Protein AF-A0A388KJ26-F1 (afdb_monomer)

Foldseek 3Di:
DDDDDDDDDDDDDDDDDDDDDDDDDDDDDDDDDDDDDDDDDDDDDDDDDDPDDDDDDDDDDDDPDDDDPRVVVVVVCVVCDPPVVVVVVVVVVVVVVVVVVVVVVVVVVVVQVVPPDDRDPDDPPDDDQPQDPVRDTPCVVVVVVCVVVDPPPPDPCPPDPVSVVVVVVVVVVVVVVVVVVVVVVVVVVVVVDPDDPD

Sequence (198 aa):
MTKAPKPAAAAVVPSSSAGLQPLRGAKKSKIVKKAKSKTSKKAKTAINDDKARNDSTTGVDSLNSLHGLEKWVSEYQAQRPGLKVLETQLDEYMAEYDAKVKEAAEESAKQAAKDEGWTVVVSKRGRKKNADGSGITVGAVAALKAADTQPKAKHLSDFYRFQQREARRNELLELRHKFEEDRRKIAKLKAARKFKPY

Mean predicted aligned error: 22.57 Å

Solvent-accessible surface area (backbone atoms only — not comparable to full-atom values): 13600 Å² total; per-residue (Å²): 142,81,84,82,82,82,84,81,86,81,82,88,79,87,86,83,80,83,88,86,82,86,86,85,86,84,84,85,84,83,86,82,85,82,79,89,79,90,78,90,79,90,79,83,88,78,91,76,91,75,91,76,86,80,88,76,91,76,92,71,96,67,81,87,69,66,58,72,68,60,30,52,54,50,50,56,50,65,76,54,62,56,71,71,60,50,50,52,54,49,52,53,51,49,51,54,50,53,49,53,54,47,51,55,50,50,51,53,49,55,54,58,63,69,54,83,85,64,83,81,81,75,72,76,95,77,71,87,81,65,58,48,99,82,74,60,37,71,61,56,66,49,50,64,60,41,64,81,59,54,77,73,65,92,68,66,90,61,77,47,77,61,52,60,50,49,52,53,50,51,53,54,51,53,53,51,51,53,50,51,51,49,52,52,51,50,50,52,52,56,71,70,52,83,83,74,94,120

Organism: Chara braunii (NCBI:txid69332)

Radius of gyration: 43.28 Å; Cα contacts (8 Å, |Δi|>4): 15; chains: 1; bounding box: 111×74×98 Å

Secondary structure (DSSP, 8-state):
--PPPPPPPPPP------PPPPP-----PPP-PPPP-----------------------S-------HHHHHHHHHHHTS--HHHHHHHHHHHHHHHHHHHHHHHHHHHHHHHHSTT-------S-----B-TTS-BHHHHHHHHHTTT----S--TT-SHHHHHHHHHHHHHHHHHHHHHHHHHHHHHHHH------

Structure (mmCIF, N/CA/C/O backbone):
data_AF-A0A388KJ26-F1
#
_entry.id   AF-A0A388KJ26-F1
#
loop_
_atom_site.group_PDB
_atom_site.id
_atom_site.type_symbol
_atom_site.label_atom_id
_atom_site.label_alt_id
_atom_site.label_comp_id
_atom_site.label_asym_id
_atom_site.label_entity_id
_atom_site.label_seq_id
_atom_site.pdbx_PDB_ins_code
_atom_site.Cartn_x
_atom_site.Cartn_y
_atom_site.Cartn_z
_atom_site.occupancy
_atom_site.B_iso_or_equiv
_atom_site.auth_seq_id
_atom_site.auth_comp_id
_atom_site.auth_asym_id
_atom_site.auth_atom_id
_atom_site.pdbx_PDB_model_num
ATOM 1 N N . MET A 1 1 ? 42.799 31.756 -50.067 1.00 49.94 1 MET A N 1
ATOM 2 C CA . MET A 1 1 ? 41.685 31.839 -49.095 1.00 49.94 1 MET A CA 1
ATOM 3 C C . MET A 1 1 ? 40.376 31.718 -49.864 1.00 49.94 1 MET A C 1
ATOM 5 O O . MET A 1 1 ? 39.881 32.710 -50.377 1.00 49.94 1 MET A O 1
ATOM 9 N N . THR A 1 2 ? 39.865 30.500 -50.039 1.00 58.50 2 THR A N 1
ATOM 10 C CA . THR A 1 2 ? 38.638 30.222 -50.802 1.00 58.50 2 THR A CA 1
ATOM 11 C C . THR A 1 2 ? 37.536 29.787 -49.836 1.00 58.50 2 THR A C 1
ATOM 13 O O . THR A 1 2 ? 37.709 28.893 -49.012 1.00 58.50 2 THR A O 1
ATOM 16 N N . LYS A 1 3 ? 36.425 30.523 -49.870 1.00 53.50 3 LYS A N 1
ATOM 17 C CA . LYS A 1 3 ? 35.300 30.464 -48.933 1.00 53.50 3 LYS A CA 1
ATOM 18 C C . LYS A 1 3 ? 34.383 29.291 -49.297 1.00 53.50 3 LYS A C 1
ATOM 20 O O . LYS A 1 3 ? 33.861 29.253 -50.405 1.00 53.50 3 LYS A O 1
ATOM 25 N N . ALA A 1 4 ? 34.185 28.348 -48.376 1.00 69.81 4 ALA A N 1
ATOM 26 C CA . ALA A 1 4 ? 33.237 27.245 -48.544 1.00 69.81 4 ALA A CA 1
ATOM 27 C C . ALA A 1 4 ? 31.775 27.753 -48.511 1.00 69.81 4 ALA A C 1
ATOM 29 O O . ALA A 1 4 ? 31.466 28.644 -47.709 1.00 69.81 4 ALA A O 1
ATOM 30 N N . PRO A 1 5 ? 30.859 27.212 -49.338 1.00 65.38 5 PRO A N 1
ATOM 31 C CA . PRO A 1 5 ? 29.448 27.582 -49.290 1.00 65.38 5 PRO A CA 1
ATOM 32 C C . PRO A 1 5 ? 28.708 26.875 -48.139 1.00 65.38 5 PRO A C 1
ATOM 34 O O . PRO A 1 5 ? 28.897 25.688 -47.878 1.00 65.38 5 PRO A O 1
ATOM 37 N N . LYS A 1 6 ? 27.843 27.633 -47.452 1.00 64.69 6 LYS A N 1
ATOM 38 C CA . LYS A 1 6 ? 26.913 27.159 -46.411 1.00 64.69 6 LYS A CA 1
ATOM 39 C C . LYS A 1 6 ? 25.884 26.177 -46.998 1.00 64.69 6 LYS A C 1
ATOM 41 O O . LYS A 1 6 ? 25.305 26.503 -48.033 1.00 64.69 6 LYS A O 1
ATOM 46 N N . PRO A 1 7 ? 25.548 25.062 -46.323 1.00 62.88 7 PRO A N 1
ATOM 47 C CA . PRO A 1 7 ? 24.365 24.287 -46.675 1.00 62.88 7 PRO A CA 1
ATOM 48 C C . PRO A 1 7 ? 23.080 24.948 -46.144 1.00 62.88 7 PRO A C 1
ATOM 50 O O . PRO A 1 7 ? 23.046 25.519 -45.052 1.00 62.88 7 PRO A O 1
ATOM 53 N N . ALA A 1 8 ? 22.042 24.878 -46.976 1.00 54.09 8 ALA A N 1
ATOM 54 C CA . ALA A 1 8 ? 20.725 25.475 -46.803 1.00 54.09 8 ALA A CA 1
ATOM 55 C C . ALA A 1 8 ? 19.923 24.875 -45.634 1.00 54.09 8 ALA A C 1
ATOM 57 O O . ALA A 1 8 ? 20.023 23.689 -45.321 1.00 54.09 8 ALA A O 1
ATOM 58 N N . ALA A 1 9 ? 19.095 25.718 -45.014 1.00 51.22 9 ALA A N 1
ATOM 59 C CA . ALA A 1 9 ? 18.143 25.351 -43.975 1.00 51.22 9 ALA A CA 1
ATOM 60 C C . ALA A 1 9 ? 17.018 24.472 -44.549 1.00 51.22 9 ALA A C 1
ATOM 62 O O . ALA A 1 9 ? 16.309 24.884 -45.465 1.00 51.22 9 ALA A O 1
ATOM 63 N N . ALA A 1 10 ? 16.841 23.272 -43.993 1.00 52.59 10 ALA A N 1
ATOM 64 C CA . ALA A 1 10 ? 15.681 22.432 -44.265 1.00 52.59 10 ALA A CA 1
ATOM 65 C C . ALA A 1 10 ? 14.499 22.893 -43.399 1.00 52.59 10 ALA A C 1
ATOM 67 O O . ALA A 1 10 ? 14.607 22.995 -42.175 1.00 52.59 10 ALA A O 1
ATOM 68 N N . ALA A 1 11 ? 13.387 23.198 -44.064 1.00 49.66 11 ALA A N 1
ATOM 69 C CA . ALA A 1 11 ? 12.148 23.665 -43.468 1.00 49.66 11 ALA A CA 1
ATOM 70 C C . ALA A 1 11 ? 11.461 22.576 -42.626 1.00 49.66 11 ALA A C 1
ATOM 72 O O . ALA A 1 11 ? 11.369 21.411 -43.012 1.00 49.66 11 ALA A O 1
ATOM 73 N N . VAL A 1 12 ? 10.958 23.008 -41.472 1.00 51.03 12 VAL A N 1
ATOM 74 C CA . VAL A 1 12 ? 10.106 22.264 -40.542 1.00 51.03 12 VAL A CA 1
ATOM 75 C C . VAL A 1 12 ? 8.712 22.098 -41.149 1.00 51.03 12 VAL A C 1
ATOM 77 O O . VAL A 1 12 ? 8.096 23.083 -41.548 1.00 51.03 12 VAL A O 1
ATOM 80 N N . VAL A 1 13 ? 8.186 20.872 -41.148 1.00 60.78 13 VAL A N 1
ATOM 81 C CA . VAL A 1 13 ? 6.762 20.588 -41.387 1.00 60.78 13 VAL A CA 1
ATOM 82 C C . VAL A 1 13 ? 6.156 20.073 -40.074 1.00 60.78 13 VAL A C 1
ATOM 84 O O . VAL A 1 13 ? 6.575 19.014 -39.605 1.00 60.78 13 VAL A O 1
ATOM 87 N N . PRO A 1 14 ? 5.200 20.779 -39.441 1.00 49.16 14 PRO A N 1
ATOM 88 C CA . PRO A 1 14 ? 4.489 20.258 -38.279 1.00 49.16 14 PRO A CA 1
ATOM 89 C C . PRO A 1 14 ? 3.316 19.376 -38.732 1.00 49.16 14 PRO A C 1
ATOM 91 O O . PRO A 1 14 ? 2.303 19.876 -39.221 1.00 49.16 14 PRO A O 1
ATOM 94 N N . SER A 1 15 ? 3.430 18.056 -38.565 1.00 49.91 15 SER A N 1
ATOM 95 C CA . SER A 1 15 ? 2.296 17.146 -38.755 1.00 49.91 15 SER A CA 1
ATOM 96 C C . SER A 1 15 ? 1.400 17.155 -37.512 1.00 49.91 15 SER A C 1
ATOM 98 O O . SER A 1 15 ? 1.815 16.762 -36.421 1.00 49.91 15 SER A O 1
ATOM 100 N N . SER A 1 16 ? 0.170 17.610 -37.708 1.00 52.50 16 SER A N 1
ATOM 101 C CA . SER A 1 16 ? -0.936 17.603 -36.755 1.00 52.50 16 SER A CA 1
ATOM 102 C C . SER A 1 16 ? -1.630 16.241 -36.763 1.00 52.50 16 SER A C 1
ATOM 104 O O . SER A 1 16 ? -1.988 15.758 -37.835 1.00 52.50 16 SER A O 1
ATOM 106 N N . SER A 1 17 ? -1.886 15.646 -35.593 1.00 48.66 17 SER A N 1
ATOM 107 C CA . SER A 1 17 ? -2.945 14.636 -35.460 1.00 48.66 17 SER A CA 1
ATOM 108 C C . SER A 1 17 ? -3.471 14.518 -34.024 1.00 48.66 17 SER A C 1
ATOM 110 O O . SER A 1 17 ? -2.872 13.869 -33.171 1.00 48.66 17 SER A O 1
ATOM 112 N N . ALA A 1 18 ? -4.609 15.186 -33.821 1.00 45.03 18 ALA A N 1
ATOM 113 C CA . ALA A 1 18 ? -5.814 14.757 -33.105 1.00 45.03 18 ALA A CA 1
ATOM 114 C C . ALA A 1 18 ? -5.682 14.080 -31.723 1.00 45.03 18 ALA A C 1
ATOM 116 O O . ALA A 1 18 ? -5.307 12.918 -31.589 1.00 45.03 18 ALA A O 1
ATOM 117 N N . GLY A 1 19 ? -6.142 14.804 -30.698 1.00 38.81 19 GLY A N 1
ATOM 118 C CA . GLY A 1 19 ? -6.402 14.277 -29.362 1.00 38.81 19 GLY A CA 1
ATOM 119 C C . GLY A 1 19 ? -7.632 13.364 -29.306 1.00 38.81 19 GLY A C 1
ATOM 120 O O . GLY A 1 19 ? -8.672 13.648 -29.896 1.00 38.81 19 GLY A O 1
ATOM 121 N N . LEU A 1 20 ? -7.511 12.279 -28.542 1.00 44.97 20 LEU A N 1
ATOM 122 C CA . LEU A 1 20 ? -8.606 11.389 -28.162 1.00 44.97 20 LEU A CA 1
ATOM 123 C C . LEU A 1 20 ? -9.233 11.871 -26.846 1.00 44.97 20 LEU A C 1
ATOM 125 O O . LEU A 1 20 ? -8.546 11.990 -25.832 1.00 44.97 20 LEU A O 1
ATOM 129 N N . GLN A 1 21 ? -10.544 12.125 -26.852 1.00 50.22 21 GLN A N 1
ATOM 130 C CA . GLN A 1 21 ? -11.328 12.331 -25.630 1.00 50.22 21 GLN A CA 1
ATOM 131 C C . GLN A 1 21 ? -11.883 10.999 -25.090 1.00 50.22 21 GLN A C 1
ATOM 133 O O . GLN A 1 21 ? -12.271 10.144 -25.887 1.00 50.22 21 GLN A O 1
ATOM 138 N N . PRO A 1 22 ? -12.003 10.816 -23.759 1.00 41.88 22 PRO A N 1
ATOM 139 C CA . PRO A 1 22 ? -12.631 9.633 -23.178 1.00 41.88 22 PRO A CA 1
ATOM 140 C C . PRO A 1 22 ? -14.149 9.811 -22.988 1.00 41.88 22 PRO A C 1
ATOM 142 O O . PRO A 1 22 ? -14.618 10.778 -22.382 1.00 41.88 22 PRO A O 1
ATOM 145 N N . LEU A 1 23 ? -14.923 8.827 -23.457 1.00 46.22 23 LEU A N 1
ATOM 146 C CA . LEU A 1 23 ? -16.374 8.736 -23.270 1.00 46.22 23 LEU A CA 1
ATOM 147 C C . LEU A 1 23 ? -16.713 8.316 -21.828 1.00 46.22 23 LEU A C 1
ATOM 149 O O . LEU A 1 23 ? -16.324 7.243 -21.366 1.00 46.22 23 LEU A O 1
ATOM 153 N N . ARG A 1 24 ? -17.469 9.158 -21.113 1.00 44.56 24 ARG A N 1
ATOM 154 C CA . ARG A 1 24 ? -17.989 8.875 -19.766 1.00 44.56 24 ARG A CA 1
ATOM 155 C C . ARG A 1 24 ? -19.298 8.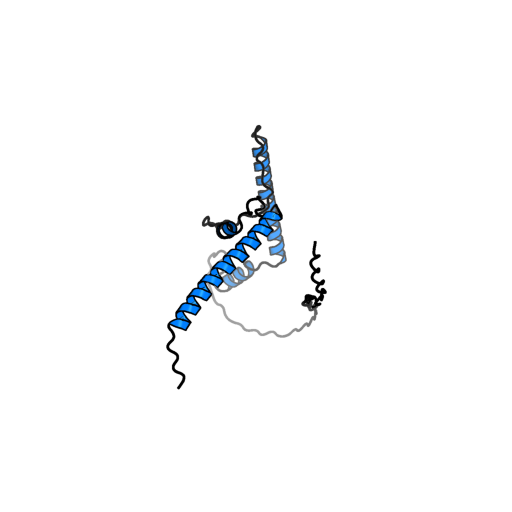088 -19.869 1.00 44.56 24 ARG A C 1
ATOM 157 O O . ARG A 1 24 ? -20.305 8.623 -20.319 1.00 44.56 24 ARG A O 1
ATOM 164 N N . GLY A 1 25 ? -19.302 6.839 -19.410 1.00 38.47 25 GLY A N 1
ATOM 165 C CA . GLY A 1 25 ? -20.515 6.032 -19.263 1.00 38.47 25 GLY A CA 1
ATOM 166 C C . GLY A 1 25 ? -21.116 6.171 -17.865 1.00 38.47 25 GLY A C 1
ATOM 167 O O . GLY A 1 25 ? -20.603 5.595 -16.911 1.00 38.47 25 GLY A O 1
ATOM 168 N N . ALA A 1 26 ? -22.218 6.912 -17.737 1.00 45.97 26 ALA A N 1
ATOM 169 C CA . ALA A 1 26 ? -23.054 6.926 -16.539 1.00 45.97 26 ALA A CA 1
ATOM 170 C C . ALA A 1 26 ? -24.123 5.825 -16.636 1.00 45.97 26 ALA A C 1
ATOM 172 O O . ALA A 1 26 ? -24.897 5.798 -17.590 1.00 45.97 26 ALA A O 1
ATOM 173 N N . LYS A 1 27 ? -24.219 4.948 -15.631 1.00 41.94 27 LYS A N 1
ATOM 174 C CA . LYS A 1 27 ? -25.385 4.073 -15.434 1.00 41.94 27 LYS A CA 1
ATOM 175 C C . LYS A 1 27 ? -25.928 4.284 -14.022 1.00 41.94 27 LYS A C 1
ATOM 177 O O . LYS A 1 27 ? -25.326 3.851 -13.047 1.00 41.94 27 LYS A O 1
ATOM 182 N N . LYS A 1 28 ? -27.062 4.983 -13.924 1.00 42.56 28 LYS A N 1
ATOM 183 C CA . LYS A 1 28 ? -27.899 5.074 -12.719 1.00 42.56 28 LYS A CA 1
ATOM 184 C C . LYS A 1 28 ? -29.057 4.089 -12.891 1.00 42.56 28 LYS A C 1
ATOM 186 O O . LYS A 1 28 ? -29.882 4.288 -13.779 1.00 42.56 28 LYS A O 1
ATOM 191 N N . SER A 1 29 ? -29.131 3.044 -12.070 1.00 45.66 29 SER A N 1
ATOM 192 C CA . SER A 1 29 ? -30.305 2.166 -11.991 1.00 45.66 29 SER A CA 1
ATOM 193 C C . SER A 1 29 ? -31.264 2.660 -10.905 1.00 45.66 29 SER A C 1
ATOM 195 O O . SER A 1 29 ? -30.872 2.967 -9.781 1.00 45.66 29 SER A O 1
ATOM 197 N N . LYS A 1 30 ? -32.530 2.777 -11.298 1.00 38.97 30 LYS A N 1
ATOM 198 C CA . LYS A 1 30 ? -33.653 3.396 -10.592 1.00 38.97 30 LYS A CA 1
ATOM 199 C C . LYS A 1 30 ? -34.237 2.413 -9.566 1.00 38.97 30 LYS A C 1
ATOM 201 O O . LYS A 1 30 ? -34.647 1.319 -9.935 1.00 38.97 30 LYS A O 1
ATOM 206 N N . ILE A 1 31 ? -34.301 2.813 -8.295 1.00 43.53 31 ILE A N 1
ATOM 207 C CA . ILE A 1 31 ? -35.038 2.103 -7.237 1.00 43.53 31 ILE A CA 1
ATOM 208 C C . ILE A 1 31 ? -36.531 2.395 -7.430 1.00 43.53 31 ILE A C 1
ATOM 210 O O . ILE A 1 31 ? -36.952 3.547 -7.320 1.00 43.53 31 ILE A O 1
ATOM 214 N N . VAL A 1 32 ? -37.338 1.369 -7.708 1.00 41.09 32 VAL A N 1
ATOM 215 C CA . VAL A 1 32 ? -38.805 1.475 -7.713 1.00 41.09 32 VAL A CA 1
ATOM 216 C C . VAL A 1 32 ? -39.327 1.031 -6.349 1.00 41.09 32 VAL A C 1
ATOM 218 O O . VAL A 1 32 ? -39.289 -0.145 -6.002 1.00 41.09 32 VAL A O 1
ATOM 221 N N . LYS A 1 33 ? -39.821 1.998 -5.570 1.00 41.28 33 LYS A N 1
ATOM 222 C CA . LYS A 1 33 ? -40.616 1.774 -4.358 1.00 41.28 33 LYS A CA 1
ATOM 223 C C . LYS A 1 33 ? -42.041 1.414 -4.787 1.00 41.28 33 LYS A C 1
ATOM 225 O O . LYS A 1 33 ? -42.694 2.236 -5.427 1.00 41.28 33 LYS A O 1
ATOM 230 N N . LYS A 1 34 ? -42.541 0.226 -4.432 1.00 35.75 34 LYS A N 1
ATOM 231 C CA . LYS A 1 34 ? -43.967 -0.107 -4.586 1.00 35.75 34 LYS A CA 1
ATOM 232 C C . LYS A 1 34 ? -44.691 0.107 -3.259 1.00 35.75 34 LYS A C 1
ATOM 234 O O . LYS A 1 34 ? -44.300 -0.421 -2.223 1.00 35.75 34 LYS A O 1
ATOM 239 N N . ALA A 1 35 ? -45.698 0.968 -3.330 1.00 37.81 35 ALA A N 1
ATOM 240 C CA . ALA A 1 35 ? -46.511 1.457 -2.234 1.00 37.81 35 ALA A CA 1
ATOM 241 C C . ALA A 1 35 ? -47.439 0.385 -1.641 1.00 37.81 35 ALA A C 1
ATOM 243 O O . ALA A 1 35 ? -47.851 -0.55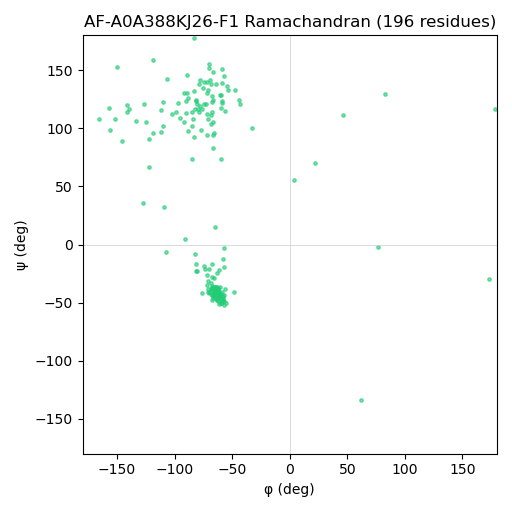8 -2.316 1.00 37.81 35 ALA A O 1
ATOM 244 N N . LYS A 1 36 ? -47.791 0.603 -0.369 1.00 37.69 36 LYS A N 1
ATOM 245 C CA . LYS A 1 36 ? -48.851 -0.084 0.373 1.00 37.69 36 LYS A CA 1
ATOM 246 C C . LYS A 1 36 ? -50.208 0.104 -0.312 1.00 37.69 36 LYS A C 1
ATOM 248 O O . LYS A 1 36 ? -50.571 1.232 -0.633 1.00 37.69 36 LYS A O 1
ATOM 253 N N . SER A 1 37 ? -51.012 -0.952 -0.358 1.00 40.84 37 SER A N 1
ATOM 254 C CA . SER A 1 37 ? -52.470 -0.833 -0.375 1.00 40.84 37 SER A CA 1
ATOM 255 C C . SER A 1 37 ? -53.056 -1.689 0.747 1.00 40.84 37 SER A C 1
ATOM 257 O O . SER A 1 37 ? -52.821 -2.889 0.850 1.00 40.84 37 SER A O 1
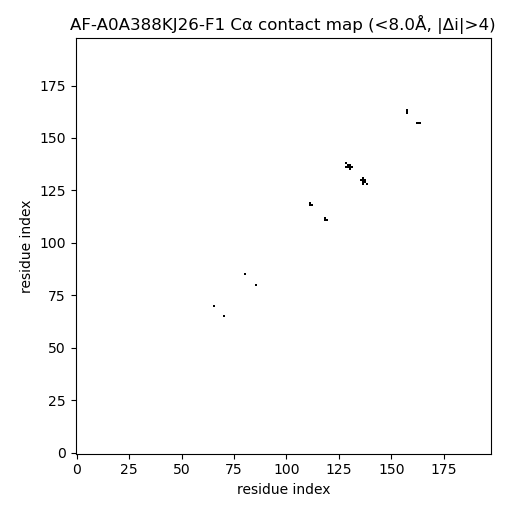ATOM 259 N N . LYS A 1 38 ? -53.789 -1.021 1.642 1.00 41.47 38 LYS A N 1
ATOM 260 C CA . LYS A 1 38 ? -54.736 -1.651 2.559 1.00 41.47 38 LYS A CA 1
ATOM 261 C C . LYS A 1 38 ? -55.966 -2.037 1.743 1.00 41.47 38 LYS A C 1
ATOM 263 O O . LYS A 1 38 ? -56.430 -1.234 0.938 1.00 41.47 38 LYS A O 1
ATOM 268 N N . THR A 1 39 ? -56.541 -3.204 1.994 1.00 34.47 39 THR A N 1
ATOM 269 C CA . THR A 1 39 ? -57.955 -3.445 1.692 1.00 34.47 39 THR A CA 1
ATOM 270 C C . THR A 1 39 ? -58.501 -4.482 2.657 1.00 34.47 39 THR A C 1
ATOM 272 O O . THR A 1 39 ? -58.169 -5.660 2.619 1.00 34.47 39 THR A O 1
ATOM 275 N N . SER A 1 40 ? -59.330 -3.987 3.565 1.00 38.25 40 SER A N 1
ATOM 276 C CA . SER A 1 40 ? -60.269 -4.744 4.374 1.00 38.25 40 SER A CA 1
ATOM 277 C C . SER A 1 40 ? -61.265 -5.473 3.476 1.00 38.25 40 SER A C 1
ATOM 279 O O . SER A 1 40 ? -61.944 -4.810 2.690 1.00 38.25 40 SER A O 1
ATOM 281 N N . LYS A 1 41 ? -61.448 -6.783 3.658 1.00 39.41 41 LYS A N 1
ATOM 282 C CA . LYS A 1 41 ? -62.735 -7.430 3.377 1.00 39.41 41 LYS A CA 1
ATOM 283 C C . LYS A 1 41 ? -63.056 -8.465 4.449 1.00 39.41 41 LYS A C 1
ATOM 285 O O . LYS A 1 41 ? -62.354 -9.445 4.652 1.00 39.41 41 LYS A O 1
ATOM 290 N N . LYS A 1 42 ? -64.145 -8.150 5.137 1.00 36.78 42 LYS A N 1
ATOM 291 C CA . LYS A 1 42 ? -64.932 -8.972 6.044 1.00 36.78 42 LYS A CA 1
ATOM 292 C C . LYS A 1 42 ? -65.607 -10.065 5.209 1.00 36.78 42 LYS A C 1
ATOM 294 O O . LYS A 1 42 ? -66.287 -9.731 4.243 1.00 36.78 42 LYS A O 1
ATOM 299 N N . ALA A 1 43 ? -65.458 -11.326 5.591 1.00 34.66 43 ALA A N 1
ATOM 300 C CA . ALA A 1 43 ? -66.336 -12.405 5.154 1.00 34.66 43 ALA A CA 1
ATOM 301 C C . ALA A 1 43 ? -66.557 -13.345 6.342 1.00 34.66 43 ALA A C 1
ATOM 303 O O . ALA A 1 43 ? -65.609 -13.850 6.936 1.00 34.66 43 ALA A O 1
ATOM 304 N N . LYS A 1 44 ? -67.827 -13.474 6.729 1.00 39.00 44 LYS A N 1
ATOM 305 C CA . LYS A 1 44 ? -68.341 -14.533 7.601 1.00 39.00 44 LYS A CA 1
ATOM 306 C C . LYS A 1 44 ? -68.620 -15.778 6.740 1.00 39.00 44 LYS A C 1
ATOM 308 O O . LYS A 1 44 ? -68.579 -15.678 5.514 1.00 39.00 44 LYS A O 1
ATOM 313 N N . THR A 1 45 ? -69.048 -16.852 7.412 1.00 31.67 45 THR A N 1
ATOM 314 C CA . THR A 1 45 ? -69.491 -18.187 6.934 1.00 31.67 45 THR A CA 1
ATOM 315 C C . THR A 1 45 ? -68.324 -19.148 6.662 1.00 31.67 45 THR A C 1
ATOM 317 O O . THR A 1 45 ? -67.374 -18.763 6.004 1.00 31.67 45 THR A O 1
ATOM 320 N N . ALA A 1 46 ? -68.280 -20.383 7.162 1.00 34.38 46 ALA A N 1
ATOM 321 C CA 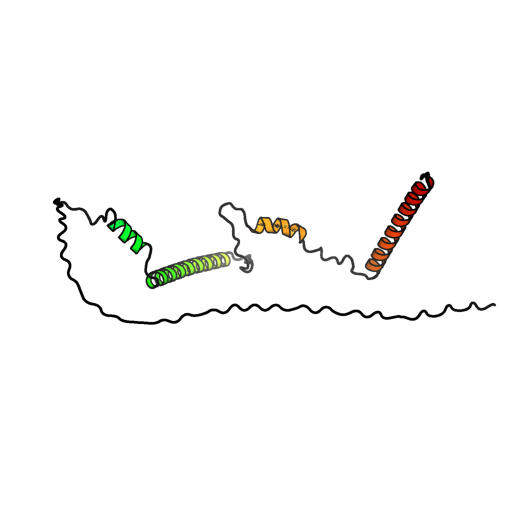. ALA A 1 46 ? -69.334 -21.258 7.659 1.00 34.38 46 ALA A CA 1
ATOM 322 C C . ALA A 1 46 ? -68.807 -22.203 8.756 1.00 34.38 46 ALA A C 1
ATOM 324 O O . ALA A 1 46 ? -67.626 -22.538 8.799 1.00 34.38 46 ALA A O 1
ATOM 325 N N . ILE A 1 47 ? -69.730 -22.605 9.625 1.00 42.00 47 ILE A N 1
ATOM 326 C CA . ILE A 1 47 ? -69.639 -23.759 10.519 1.00 42.00 47 ILE A CA 1
ATOM 327 C C . ILE A 1 47 ? -69.461 -25.002 9.644 1.00 42.00 47 ILE A C 1
ATOM 329 O O . ILE A 1 47 ? -70.258 -25.197 8.732 1.00 42.00 47 ILE A O 1
ATOM 333 N N . ASN A 1 48 ? -68.453 -25.821 9.932 1.00 41.69 48 ASN A N 1
ATOM 334 C CA . ASN A 1 48 ? -68.472 -27.243 9.609 1.00 41.69 48 ASN A CA 1
ATOM 335 C C . ASN A 1 48 ? -68.006 -27.986 10.859 1.00 41.69 48 ASN A C 1
ATOM 337 O O . ASN A 1 48 ? -66.841 -27.914 11.254 1.00 41.69 48 ASN A O 1
ATOM 341 N N . ASP A 1 49 ? -68.979 -28.617 11.504 1.00 43.62 49 ASP A N 1
ATOM 342 C CA . ASP A 1 49 ? -68.800 -29.619 12.536 1.00 43.62 49 ASP A CA 1
ATOM 343 C C . ASP A 1 49 ? -68.168 -30.865 11.909 1.00 43.62 49 ASP A C 1
ATOM 345 O O . ASP A 1 49 ? -68.858 -31.634 11.249 1.00 43.62 49 ASP A O 1
ATOM 349 N N . ASP A 1 50 ? -66.880 -31.097 12.156 1.00 47.00 50 ASP A N 1
ATOM 350 C CA . ASP A 1 50 ? -66.277 -32.416 11.973 1.00 47.00 50 ASP A CA 1
ATOM 351 C C . ASP A 1 50 ? -65.733 -32.908 13.312 1.00 47.00 50 ASP A C 1
ATOM 353 O O . ASP A 1 50 ? -64.636 -32.589 13.775 1.00 47.00 50 ASP A O 1
ATOM 357 N N . LYS A 1 51 ? -66.583 -33.706 13.956 1.00 47.53 51 LYS A N 1
ATOM 358 C CA . LYS A 1 51 ? -66.319 -34.493 15.155 1.00 47.53 51 LYS A CA 1
ATOM 359 C C . LYS A 1 51 ? -65.295 -35.587 14.832 1.00 47.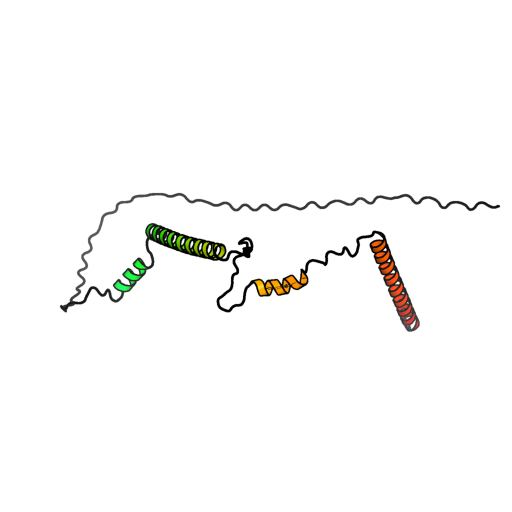53 51 LYS A C 1
ATOM 361 O O . LYS A 1 51 ? -65.661 -36.736 14.592 1.00 47.53 51 LYS A O 1
ATOM 366 N N . ALA A 1 52 ? -64.010 -35.246 14.860 1.00 42.09 52 ALA A N 1
ATOM 367 C CA . ALA A 1 52 ? -62.930 -36.225 14.876 1.00 42.09 52 ALA A CA 1
ATOM 368 C C . ALA A 1 52 ? -62.583 -36.584 16.329 1.00 42.09 52 ALA A C 1
ATOM 370 O O . ALA A 1 52 ? -62.119 -35.762 17.112 1.00 42.09 52 ALA A O 1
ATOM 371 N N . ARG A 1 53 ? -62.866 -37.838 16.680 1.00 49.12 53 ARG A N 1
ATOM 372 C CA . ARG A 1 53 ? -62.513 -38.485 17.945 1.00 49.12 53 ARG A CA 1
ATOM 373 C C . ARG A 1 53 ? -60.992 -38.472 18.145 1.00 49.12 53 ARG A C 1
ATOM 375 O O . ARG A 1 53 ? -60.283 -39.060 17.334 1.00 49.12 53 ARG A O 1
ATOM 382 N N . ASN A 1 54 ? -60.513 -37.916 19.252 1.00 53.12 54 ASN A N 1
ATOM 383 C CA . ASN A 1 54 ? -59.220 -38.263 19.839 1.00 53.12 54 ASN A CA 1
ATOM 384 C C . ASN A 1 54 ? -59.444 -38.752 21.276 1.00 53.12 54 ASN A C 1
ATOM 386 O O . ASN A 1 54 ? -59.501 -37.990 22.234 1.00 53.12 54 ASN A O 1
ATOM 390 N N . ASP A 1 55 ? -59.627 -40.064 21.394 1.00 49.50 55 ASP A N 1
ATOM 391 C CA . ASP A 1 55 ? -59.471 -40.778 22.654 1.00 49.50 55 ASP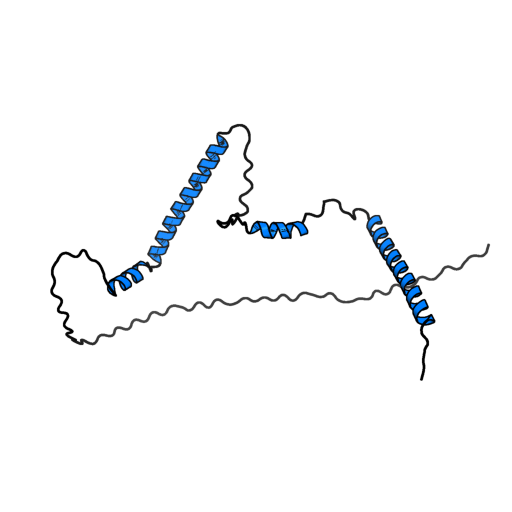 A CA 1
ATOM 392 C C . ASP A 1 55 ? -57.971 -40.983 22.895 1.00 49.50 55 ASP A C 1
ATOM 394 O O . ASP A 1 55 ? -57.299 -41.671 22.126 1.00 49.50 55 ASP A O 1
ATOM 398 N N . SER A 1 56 ? -57.441 -40.350 23.936 1.00 47.81 56 SER A N 1
ATOM 399 C CA . SER A 1 56 ? -56.208 -40.790 24.581 1.00 47.81 56 SER A CA 1
ATOM 400 C C . SER A 1 56 ? -56.308 -40.493 26.071 1.00 47.81 56 SER A C 1
ATOM 402 O O . SER A 1 56 ? -55.955 -39.421 26.567 1.00 47.81 56 SER A O 1
ATOM 404 N N . THR A 1 57 ? -56.844 -41.477 26.772 1.00 48.97 57 THR A N 1
ATOM 405 C CA . THR A 1 57 ? -56.687 -41.688 28.203 1.00 48.97 57 THR A CA 1
ATOM 406 C C . THR A 1 57 ? -55.235 -42.063 28.517 1.00 48.97 57 THR A C 1
ATOM 408 O O . THR A 1 57 ? -54.792 -43.131 28.132 1.00 48.97 57 THR A O 1
ATOM 411 N N . THR A 1 58 ? -54.509 -41.210 29.244 1.00 45.03 58 THR A N 1
ATOM 412 C CA . THR A 1 58 ? -53.524 -41.602 30.276 1.00 45.03 58 THR A CA 1
ATOM 413 C C . THR A 1 58 ? -53.190 -40.367 31.106 1.00 45.03 58 THR A C 1
ATOM 415 O O . THR A 1 58 ? -52.515 -39.454 30.635 1.00 45.03 58 THR A O 1
ATOM 418 N N . GLY A 1 59 ? -53.673 -40.335 32.347 1.00 52.03 59 GLY A N 1
ATOM 419 C CA . GLY A 1 59 ? -53.114 -39.453 33.361 1.00 52.03 59 GLY A CA 1
ATOM 420 C C . GLY A 1 59 ? -51.738 -39.959 33.775 1.00 52.03 59 GLY A C 1
ATOM 421 O O . GLY A 1 59 ? -51.596 -41.156 33.993 1.00 52.03 59 GLY A O 1
ATOM 422 N N . VAL A 1 60 ? -50.761 -39.055 33.827 1.00 46.00 60 VAL A N 1
ATOM 423 C CA . VAL A 1 60 ? -49.773 -38.846 34.902 1.00 46.00 60 VAL A CA 1
ATOM 424 C C . VAL A 1 60 ? -48.837 -37.715 34.455 1.00 46.00 60 VAL A C 1
ATOM 426 O O . VAL A 1 60 ? -48.169 -37.822 33.433 1.00 46.00 60 VAL A O 1
ATOM 429 N N . ASP A 1 61 ? -48.852 -36.607 35.192 1.00 50.06 61 ASP A N 1
ATOM 430 C CA . ASP A 1 61 ? -47.747 -35.665 35.425 1.00 50.06 61 ASP A CA 1
ATOM 431 C C . ASP A 1 61 ? -46.599 -35.635 34.397 1.00 50.06 61 ASP A C 1
ATOM 433 O O . ASP A 1 61 ? -45.462 -35.998 34.695 1.00 50.06 61 ASP A O 1
ATOM 437 N N . SER A 1 62 ? -46.847 -35.136 33.184 1.00 54.47 62 SER A N 1
ATOM 438 C CA . SER A 1 62 ? -45.770 -34.805 32.248 1.00 54.47 62 SER A CA 1
ATOM 439 C C . SER A 1 62 ? -45.711 -33.296 32.057 1.00 54.47 62 SER A C 1
ATOM 441 O O . SER A 1 62 ? -46.462 -32.730 31.264 1.00 54.47 62 SER A O 1
ATOM 443 N N . LEU A 1 63 ? -44.814 -32.651 32.807 1.00 53.38 63 LEU A N 1
ATOM 444 C CA . LEU A 1 63 ? -44.281 -31.312 32.549 1.00 53.38 63 LEU A CA 1
ATOM 445 C C . LEU A 1 63 ? -44.199 -31.041 31.042 1.00 53.38 63 LEU A C 1
ATOM 447 O O . LEU A 1 63 ? -43.288 -31.542 30.388 1.00 53.38 63 LEU A O 1
ATOM 451 N N . ASN A 1 64 ? -45.191 -30.297 30.543 1.00 64.06 64 ASN A N 1
ATOM 452 C CA . ASN A 1 64 ? -45.366 -29.644 29.243 1.00 64.06 64 ASN A CA 1
ATOM 453 C C . ASN A 1 64 ? -44.272 -29.890 28.184 1.00 64.06 64 ASN A C 1
ATOM 455 O O . ASN A 1 64 ? -43.658 -28.956 27.666 1.00 64.06 64 ASN A O 1
ATOM 459 N N . SER A 1 65 ? -44.000 -31.152 27.869 1.00 68.50 65 SER A N 1
ATOM 460 C CA . SER A 1 65 ? -43.027 -31.517 26.856 1.00 68.50 65 SER A CA 1
ATOM 461 C C . SER A 1 65 ? -43.803 -31.558 25.560 1.00 68.50 65 SER A C 1
ATOM 463 O O . SER A 1 65 ? -44.536 -32.502 25.277 1.00 68.50 65 SER A O 1
ATOM 465 N N . LEU A 1 66 ? -43.715 -30.462 24.812 1.00 77.06 66 LEU A N 1
ATOM 466 C CA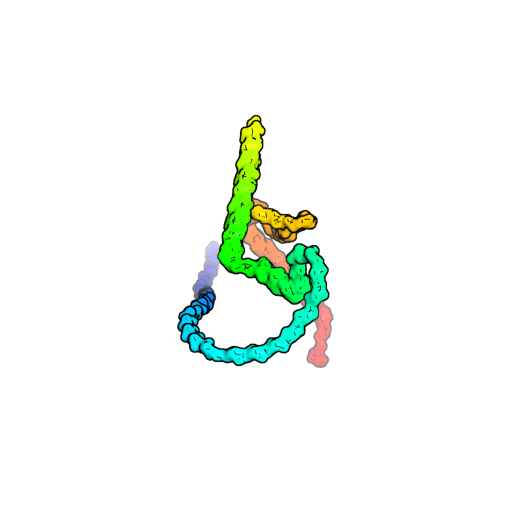 . LEU A 1 66 ? -44.216 -30.410 23.448 1.00 77.06 66 LEU A CA 1
ATOM 467 C C . LEU A 1 66 ? -43.460 -31.495 22.669 1.00 77.06 66 LEU A C 1
ATOM 469 O O . LEU A 1 66 ? -42.227 -31.490 22.628 1.00 77.06 66 LEU A O 1
ATOM 473 N N . HIS A 1 67 ? -44.181 -32.447 22.085 1.00 84.50 67 HIS A N 1
ATOM 474 C CA . HIS A 1 67 ? -43.613 -33.538 21.291 1.00 84.50 67 HIS A CA 1
ATOM 475 C C . HIS A 1 67 ? -44.141 -33.480 19.852 1.00 84.50 67 HIS A C 1
ATOM 477 O O . HIS A 1 67 ? -45.179 -32.883 19.569 1.00 84.50 67 HIS A O 1
ATOM 483 N N . GLY A 1 68 ? -43.414 -34.101 18.919 1.00 89.25 68 GLY A N 1
ATOM 484 C CA . GLY A 1 68 ? -43.832 -34.211 17.520 1.00 89.25 68 GLY A CA 1
ATOM 485 C C . GLY A 1 68 ? -43.979 -32.859 16.811 1.00 89.25 68 GLY A C 1
ATOM 486 O O . GLY A 1 68 ? -43.106 -31.998 16.903 1.00 89.25 68 GLY A O 1
ATOM 487 N N . LEU A 1 69 ? -45.085 -32.683 16.080 1.00 88.25 69 LEU A N 1
ATOM 488 C CA . LEU A 1 69 ? -45.333 -31.498 15.253 1.00 88.25 69 LEU A CA 1
ATOM 489 C C . LEU A 1 69 ? -45.406 -30.207 16.077 1.00 88.25 69 LEU A C 1
ATOM 491 O O . LEU A 1 69 ? -44.886 -29.179 15.654 1.00 88.25 69 LEU A O 1
ATOM 495 N N . GLU A 1 70 ? -46.022 -30.256 17.257 1.00 88.19 70 GLU A N 1
ATOM 496 C CA . GLU A 1 70 ? -46.214 -29.083 18.113 1.00 88.19 70 GLU A CA 1
ATOM 497 C C . GLU A 1 70 ? -44.878 -28.524 18.616 1.00 88.19 70 GLU A C 1
ATOM 499 O O . GLU A 1 70 ? -44.657 -27.311 18.607 1.00 88.19 70 GLU A O 1
ATOM 504 N N . LYS A 1 71 ? -43.935 -29.421 18.937 1.00 93.44 71 LYS A N 1
ATOM 505 C CA . LYS A 1 71 ? -42.549 -29.063 19.249 1.00 93.44 71 LYS A CA 1
ATOM 506 C C . LYS A 1 71 ? -41.904 -28.299 18.101 1.00 93.44 71 LYS A C 1
ATOM 508 O O . LYS A 1 71 ? -41.363 -27.220 18.313 1.00 93.44 71 LYS A O 1
ATOM 513 N N . TRP A 1 72 ? -41.979 -28.841 16.888 1.00 92.56 72 TRP A N 1
ATOM 514 C CA . TRP A 1 72 ? -41.332 -28.242 15.720 1.00 92.56 72 TRP A CA 1
ATOM 515 C C . TRP A 1 72 ? -41.962 -26.912 15.324 1.00 92.56 72 TRP A C 1
ATOM 517 O O . TRP A 1 72 ? -41.250 -26.000 14.912 1.00 92.56 72 TRP A O 1
ATOM 527 N N . VAL A 1 73 ? -43.280 -26.767 15.476 1.00 91.62 73 VAL A N 1
ATOM 528 C CA . VAL A 1 73 ? -43.969 -25.490 15.249 1.00 91.62 73 VAL A CA 1
ATOM 529 C C . VAL A 1 73 ? -43.527 -24.451 16.281 1.00 91.62 73 VAL A C 1
ATOM 531 O O . VAL A 1 73 ? -43.233 -23.317 15.903 1.00 91.62 73 VAL A O 1
ATOM 534 N N . SER A 1 74 ? -43.423 -24.836 17.554 1.00 90.62 74 SER A N 1
ATOM 535 C CA . SER A 1 74 ? -42.938 -23.962 18.627 1.00 90.62 74 SER A CA 1
ATOM 536 C C . SER A 1 74 ? -41.473 -23.559 18.420 1.00 90.62 74 SER A C 1
ATOM 538 O O . SER A 1 74 ? -41.152 -22.372 18.435 1.00 90.62 74 SER A O 1
ATOM 540 N N . GLU A 1 75 ? -40.591 -24.513 18.105 1.00 92.06 75 GLU A N 1
ATOM 541 C CA . GLU A 1 75 ? -39.185 -24.252 17.766 1.00 92.06 75 GLU A CA 1
ATOM 542 C C . GLU A 1 75 ? -39.059 -23.335 16.545 1.00 92.06 75 GLU A C 1
ATOM 544 O O . GLU A 1 75 ? -38.273 -22.388 16.558 1.00 92.06 75 GLU A O 1
ATOM 549 N N . TYR A 1 76 ? -39.863 -23.562 15.505 1.00 92.44 76 TYR A N 1
ATOM 550 C CA . TYR A 1 76 ? -39.865 -22.736 14.299 1.00 92.44 76 TYR A CA 1
ATOM 551 C C . TYR A 1 76 ? -40.286 -21.289 14.585 1.00 92.44 76 TYR A C 1
ATOM 553 O O . TYR A 1 76 ? -39.698 -20.350 14.040 1.00 92.44 76 TYR A O 1
ATOM 561 N N . GLN A 1 77 ? -41.288 -21.095 15.444 1.00 89.69 77 GLN A N 1
ATOM 562 C CA . GLN A 1 77 ? -41.720 -19.767 15.882 1.00 89.69 77 GLN A CA 1
ATOM 563 C C . GLN A 1 77 ? -40.666 -19.103 16.779 1.00 89.69 77 GLN A C 1
ATOM 565 O O . GLN A 1 77 ? -40.370 -17.923 16.594 1.00 89.69 77 GLN A O 1
ATOM 570 N N . ALA A 1 78 ? -40.045 -19.858 17.688 1.00 89.06 78 ALA A N 1
ATOM 571 C CA . ALA A 1 78 ? -38.995 -19.367 18.578 1.00 89.06 78 ALA A CA 1
ATOM 572 C C . ALA A 1 78 ? -37.719 -18.958 17.822 1.00 89.06 78 ALA A C 1
ATOM 574 O O . ALA A 1 78 ? -37.100 -17.950 18.156 1.00 89.06 78 ALA A O 1
ATOM 575 N N . GLN A 1 79 ? -37.348 -19.686 16.763 1.00 89.56 79 GLN A N 1
ATOM 576 C CA . GLN A 1 79 ? -36.214 -19.347 15.893 1.00 89.56 79 GLN A CA 1
ATOM 577 C C . GLN A 1 79 ? -36.431 -18.067 15.075 1.00 89.56 79 GLN A C 1
ATOM 579 O O . GLN A 1 79 ? -35.476 -17.520 14.521 1.00 89.56 79 GLN A O 1
ATOM 584 N N . ARG A 1 80 ? -37.677 -17.595 14.955 1.00 90.06 80 ARG A N 1
ATOM 585 C CA . ARG A 1 80 ? -38.045 -16.418 14.161 1.00 90.06 80 ARG A CA 1
ATOM 586 C C . ARG A 1 80 ? -38.741 -15.382 15.039 1.00 90.06 80 ARG A C 1
ATOM 588 O O . ARG A 1 80 ? -39.923 -15.097 14.822 1.00 90.06 80 ARG A O 1
ATOM 595 N N . PRO A 1 81 ? -38.018 -14.789 16.006 1.00 87.44 81 PRO A N 1
ATOM 596 C CA . PRO A 1 81 ? -38.557 -13.674 16.761 1.00 87.44 81 PRO A CA 1
ATOM 597 C C . PRO A 1 81 ? -38.948 -12.548 15.795 1.00 87.44 81 PRO A C 1
ATOM 599 O O . PRO A 1 81 ? -38.325 -12.335 14.750 1.00 87.44 81 PRO A O 1
ATOM 602 N N . GLY A 1 82 ? -40.021 -11.831 16.124 1.00 91.44 82 GLY A N 1
ATOM 603 C CA . GLY A 1 82 ? -40.454 -10.691 15.325 1.00 91.44 82 GLY A CA 1
ATOM 604 C C . GLY A 1 82 ? -39.355 -9.628 15.237 1.00 91.44 82 GLY A C 1
ATOM 605 O O . GLY A 1 82 ? -38.577 -9.453 16.170 1.00 91.44 82 GLY A O 1
ATOM 606 N N . LEU A 1 83 ? -39.331 -8.869 14.136 1.00 92.75 83 LEU A N 1
ATOM 607 C CA . LEU A 1 83 ? -38.283 -7.878 13.843 1.00 92.75 83 LEU A CA 1
ATOM 608 C C . LEU A 1 83 ? -37.965 -6.935 15.014 1.00 92.75 83 LEU A C 1
ATOM 610 O O . LEU A 1 83 ? -36.802 -6.668 15.274 1.00 92.75 83 LEU A O 1
ATOM 614 N N . LYS A 1 84 ? -38.991 -6.477 15.740 1.00 94.56 84 LYS A N 1
ATOM 615 C CA . LYS A 1 84 ? -38.831 -5.571 16.888 1.00 94.56 84 LYS A CA 1
ATOM 616 C C . LYS A 1 84 ? -38.044 -6.194 18.041 1.00 94.56 84 LYS A C 1
ATOM 618 O O . LYS A 1 84 ? -37.254 -5.510 18.666 1.00 94.56 84 LYS A O 1
ATOM 623 N N . VAL A 1 85 ? -38.286 -7.474 18.324 1.00 94.19 85 VAL A N 1
ATOM 624 C CA . VAL A 1 85 ? -37.602 -8.202 19.406 1.00 94.19 85 VAL A CA 1
ATOM 625 C C . VAL A 1 85 ? -36.148 -8.455 19.021 1.00 94.19 85 VAL A C 1
ATOM 627 O O . VAL A 1 85 ? -35.255 -8.348 19.851 1.00 94.19 85 VAL A O 1
ATOM 630 N N . LEU A 1 86 ? -35.908 -8.758 17.743 1.00 94.75 86 LEU A N 1
ATOM 631 C CA . LEU A 1 86 ? -34.557 -8.951 17.233 1.00 94.75 86 LEU A CA 1
ATOM 632 C C . LEU A 1 86 ? -33.737 -7.654 17.295 1.00 94.75 86 LEU A C 1
ATOM 634 O O . LEU A 1 86 ? -32.572 -7.696 17.664 1.00 94.75 86 LEU A O 1
ATOM 638 N N . GLU A 1 87 ? -34.347 -6.517 16.951 1.00 95.62 87 GLU A N 1
ATOM 639 C CA . GLU A 1 87 ? -33.715 -5.194 17.023 1.00 95.62 87 GLU A CA 1
ATOM 640 C C . GLU A 1 87 ? -33.276 -4.864 18.455 1.00 95.62 87 GLU A C 1
ATOM 642 O O . GLU A 1 87 ? -32.100 -4.593 18.672 1.00 95.62 87 GLU A O 1
ATOM 647 N N . THR A 1 88 ? -34.164 -5.019 19.445 1.00 96.69 88 THR A N 1
ATOM 648 C CA . THR A 1 88 ? -33.820 -4.751 20.852 1.00 96.69 88 THR A CA 1
ATOM 649 C C . THR A 1 88 ? -32.704 -5.658 21.365 1.00 96.69 88 THR A C 1
ATOM 651 O O . THR A 1 88 ? -31.781 -5.182 22.014 1.00 96.69 88 THR A O 1
ATOM 654 N N . GLN A 1 89 ? -32.741 -6.952 21.028 1.00 96.00 89 GLN A N 1
ATOM 655 C CA . GLN A 1 89 ? -31.685 -7.898 21.414 1.00 96.00 89 GLN A CA 1
ATOM 656 C C . GLN A 1 89 ? -30.329 -7.535 20.796 1.00 96.00 89 GLN A C 1
ATOM 658 O O . GLN A 1 89 ? -29.286 -7.693 21.430 1.00 96.00 89 GLN A O 1
ATOM 663 N N . LEU A 1 90 ? -30.333 -7.069 19.546 1.00 96.88 90 LEU A N 1
ATOM 664 C CA . LEU A 1 90 ? -29.119 -6.689 18.832 1.00 96.88 90 LEU A CA 1
ATOM 665 C C . LEU A 1 90 ? -28.537 -5.393 19.405 1.00 96.88 90 LEU A C 1
ATOM 667 O O . LEU A 1 90 ? -27.325 -5.315 19.604 1.00 96.88 90 LEU A O 1
ATOM 671 N N . ASP A 1 91 ? -29.393 -4.428 19.732 1.00 97.12 91 ASP A N 1
ATOM 672 C CA . ASP A 1 91 ? -28.999 -3.174 20.375 1.00 97.12 91 ASP A CA 1
ATOM 673 C C . ASP A 1 91 ? -28.393 -3.416 21.765 1.00 97.12 91 ASP A C 1
ATOM 675 O O . ASP A 1 91 ? -27.319 -2.891 22.065 1.00 97.12 91 ASP A O 1
ATOM 679 N N . GLU A 1 92 ? -29.023 -4.260 22.588 1.00 97.69 92 GLU A N 1
ATOM 680 C CA . GLU A 1 92 ? -28.499 -4.677 23.897 1.00 97.69 92 GLU A CA 1
ATOM 681 C C . GLU A 1 92 ? -27.128 -5.356 23.755 1.00 97.69 92 GLU A C 1
ATOM 683 O O . GLU A 1 92 ? -26.159 -4.964 24.412 1.00 97.69 92 GLU A O 1
ATOM 688 N N . TYR A 1 93 ? -27.009 -6.313 22.830 1.00 97.62 93 TYR A N 1
ATOM 689 C CA . TYR A 1 93 ? -25.753 -7.017 22.573 1.00 97.62 93 TYR A CA 1
ATOM 690 C C . TYR A 1 93 ? -24.632 -6.075 22.108 1.00 97.62 93 TYR A C 1
ATOM 692 O O . TYR A 1 93 ? -23.494 -6.174 22.577 1.00 97.62 93 TYR A O 1
ATOM 700 N N . MET A 1 94 ? -24.931 -5.154 21.187 1.00 96.44 94 MET A N 1
ATOM 701 C CA . MET A 1 94 ? -23.949 -4.181 20.705 1.00 96.44 94 MET A CA 1
ATOM 702 C C . MET A 1 94 ? -23.533 -3.206 21.807 1.00 96.44 94 MET A C 1
ATOM 704 O O . MET A 1 94 ? -22.345 -2.901 21.918 1.00 96.44 94 MET A O 1
ATOM 708 N N . ALA A 1 95 ? -24.468 -2.767 22.653 1.00 97.00 95 ALA A N 1
ATOM 709 C CA . ALA A 1 95 ? -24.168 -1.900 23.787 1.00 97.00 95 ALA A CA 1
ATOM 710 C C . ALA A 1 95 ? -23.233 -2.584 24.799 1.00 97.00 95 ALA A C 1
ATOM 712 O O . ALA A 1 95 ? -22.236 -1.986 25.212 1.00 97.00 95 ALA A O 1
ATOM 713 N N . GLU A 1 96 ? -23.497 -3.847 25.151 1.00 97.06 96 GLU A N 1
ATOM 714 C CA . GLU A 1 96 ? -22.617 -4.627 26.028 1.00 97.06 96 GLU A CA 1
ATOM 715 C C . GLU A 1 96 ? -21.230 -4.847 25.420 1.00 97.06 96 GLU A C 1
ATOM 717 O O . GLU A 1 96 ? -20.214 -4.757 26.116 1.00 97.06 96 GLU A O 1
ATOM 722 N N . TYR A 1 97 ? -21.169 -5.159 24.124 1.00 96.19 97 TYR A N 1
ATOM 723 C CA . TYR A 1 97 ? -19.904 -5.363 23.427 1.00 96.19 97 TYR A CA 1
ATOM 724 C C . TYR A 1 97 ? -19.069 -4.080 23.409 1.00 96.19 97 TYR A C 1
ATOM 726 O O . TYR A 1 97 ? -17.885 -4.105 23.755 1.00 96.19 97 TYR A O 1
ATOM 734 N N . ASP A 1 98 ? -19.684 -2.952 23.058 1.00 94.19 98 ASP A N 1
ATOM 735 C CA . ASP A 1 98 ? -19.009 -1.659 23.025 1.00 94.19 98 ASP A CA 1
ATOM 736 C C . ASP A 1 98 ? -18.548 -1.225 24.421 1.00 94.19 98 ASP A C 1
ATOM 738 O O . ASP A 1 98 ? -17.459 -0.659 24.545 1.00 94.19 98 ASP A O 1
ATOM 742 N N . ALA A 1 99 ? -19.323 -1.514 25.471 1.00 95.25 99 ALA A N 1
ATOM 743 C CA . ALA A 1 99 ? -18.915 -1.281 26.855 1.00 95.25 99 ALA A CA 1
ATOM 744 C C . ALA A 1 99 ? -17.664 -2.101 27.214 1.00 95.25 99 ALA A C 1
ATOM 746 O O . ALA A 1 99 ? -16.654 -1.522 27.613 1.00 95.25 99 ALA A O 1
ATOM 747 N N . LYS A 1 100 ? -17.672 -3.414 26.948 1.00 94.06 100 LYS A N 1
ATOM 748 C CA . LYS A 1 100 ? -16.519 -4.306 27.188 1.00 94.06 100 LYS A CA 1
ATOM 749 C C . LYS A 1 100 ? -15.270 -3.864 26.419 1.00 94.06 100 LYS A C 1
ATOM 751 O O . LYS A 1 100 ? -14.162 -3.887 26.950 1.00 94.06 100 LYS A O 1
ATOM 756 N N . VAL A 1 101 ? -15.428 -3.439 25.163 1.00 91.06 101 VAL A N 1
ATOM 757 C CA . VAL A 1 101 ? -14.308 -2.951 24.340 1.00 91.06 101 VAL A CA 1
ATOM 758 C C . VAL A 1 101 ? -13.743 -1.636 24.879 1.00 91.06 101 VAL A C 1
ATOM 760 O O . VAL A 1 101 ? -12.527 -1.433 24.821 1.00 91.06 101 VAL A O 1
ATOM 763 N N . LYS A 1 102 ? -14.597 -0.739 25.382 1.00 88.94 102 LYS A N 1
ATOM 764 C CA . LYS A 1 102 ? -14.162 0.519 26.004 1.00 88.94 102 LYS A CA 1
ATOM 765 C C . LYS A 1 102 ? -13.423 0.265 27.311 1.00 88.94 102 LYS A C 1
ATOM 767 O O . LYS A 1 102 ? -12.326 0.791 27.461 1.00 88.94 102 LYS A O 1
ATOM 772 N N . GLU A 1 103 ? -13.960 -0.575 28.191 1.00 89.88 103 GLU A N 1
ATOM 773 C CA . GLU A 1 103 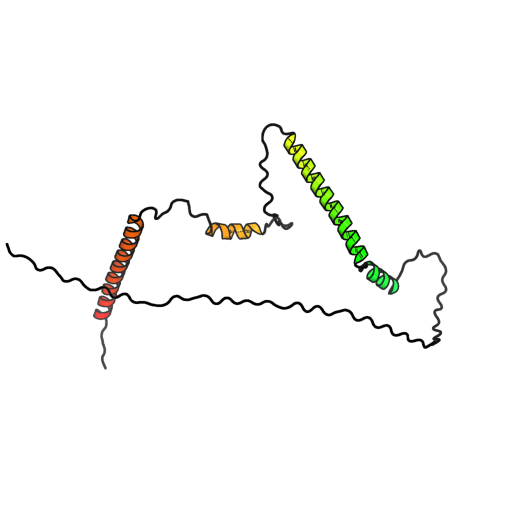? -13.308 -0.932 29.457 1.00 89.88 103 GLU A CA 1
ATOM 774 C C . GLU A 1 103 ? -11.918 -1.531 29.222 1.00 89.88 103 GLU A C 1
ATOM 776 O O . GLU A 1 103 ? -10.937 -1.025 29.762 1.00 89.88 103 GLU A O 1
ATOM 781 N N . ALA A 1 104 ? -11.788 -2.502 28.313 1.00 86.56 104 ALA A N 1
ATOM 782 C CA . ALA A 1 104 ? -10.489 -3.082 27.968 1.00 86.56 104 ALA A CA 1
ATOM 783 C C . ALA A 1 104 ? -9.504 -2.045 27.387 1.00 86.56 104 ALA A C 1
ATOM 785 O O . ALA A 1 104 ? -8.298 -2.095 27.646 1.00 86.56 104 ALA A O 1
ATOM 786 N N . ALA A 1 105 ? -9.999 -1.084 26.599 1.00 84.50 105 ALA A N 1
ATOM 787 C CA . ALA A 1 105 ? -9.172 0.001 26.080 1.00 84.50 105 ALA A CA 1
ATOM 788 C C . ALA A 1 105 ? -8.706 0.940 27.204 1.00 84.50 105 ALA A C 1
ATOM 790 O O . ALA A 1 105 ? -7.528 1.299 27.243 1.00 84.50 105 ALA A O 1
ATOM 791 N N . GLU A 1 106 ? -9.588 1.301 28.134 1.00 85.19 106 GLU A N 1
ATOM 792 C CA . GLU A 1 106 ? -9.252 2.133 29.290 1.00 85.19 106 GLU A CA 1
ATOM 793 C C . GLU A 1 106 ? -8.287 1.437 30.251 1.00 85.19 106 GLU A C 1
ATOM 795 O O . GLU A 1 106 ? -7.347 2.069 30.726 1.00 85.19 106 GLU A O 1
ATOM 800 N N . GLU A 1 107 ? -8.471 0.145 30.518 1.00 84.12 107 GLU A N 1
ATOM 801 C CA . GLU A 1 107 ? -7.543 -0.660 31.316 1.00 84.12 107 GLU A CA 1
ATOM 802 C C . GLU A 1 107 ? -6.161 -0.719 30.669 1.00 84.12 107 GLU A C 1
ATOM 804 O O . GLU A 1 107 ? -5.159 -0.465 31.338 1.00 84.12 107 GLU A O 1
ATOM 809 N N . SER A 1 108 ? -6.095 -0.955 29.355 1.00 78.81 108 SER A N 1
ATOM 810 C CA . SER A 1 108 ? -4.822 -0.947 28.627 1.00 78.81 108 SER A CA 1
ATOM 811 C C . SER A 1 108 ? -4.137 0.425 28.659 1.00 78.81 108 SER A C 1
ATOM 813 O O . SER A 1 108 ? -2.917 0.503 28.803 1.00 78.81 108 SER A O 1
ATOM 815 N N . ALA A 1 109 ? -4.911 1.513 28.592 1.00 78.19 109 ALA A N 1
ATOM 816 C CA . ALA A 1 109 ? -4.390 2.873 28.689 1.00 78.19 109 ALA A CA 1
ATOM 817 C C . ALA A 1 109 ? -3.901 3.194 30.110 1.00 78.19 109 ALA A C 1
ATOM 819 O O . ALA A 1 109 ? -2.831 3.778 30.270 1.00 78.19 109 ALA A O 1
ATOM 820 N N . LYS A 1 110 ? -4.642 2.773 31.144 1.00 79.81 110 LYS A N 1
ATOM 821 C CA . LYS A 1 110 ? -4.245 2.910 32.555 1.00 79.81 110 LYS A CA 1
ATOM 822 C C . LYS A 1 110 ? -2.984 2.103 32.859 1.00 79.81 110 LYS A C 1
ATOM 824 O O . LYS A 1 110 ? -2.134 2.590 33.596 1.00 79.81 110 LYS A O 1
ATOM 829 N N . GLN A 1 111 ? -2.843 0.906 32.293 1.00 73.81 111 GLN A N 1
ATOM 830 C CA . GLN A 1 111 ? -1.637 0.094 32.443 1.00 73.81 111 GLN A CA 1
ATOM 831 C C . GLN A 1 111 ? -0.437 0.753 31.752 1.00 73.81 111 GLN A C 1
ATOM 833 O O . GLN A 1 111 ? 0.608 0.910 32.372 1.00 73.81 111 GLN A O 1
ATOM 838 N N . ALA A 1 112 ? -0.614 1.239 30.520 1.00 69.81 112 ALA A N 1
ATOM 839 C CA . ALA A 1 112 ? 0.435 1.947 29.785 1.00 69.81 112 ALA A CA 1
ATOM 840 C C . ALA A 1 112 ? 0.875 3.268 30.448 1.00 69.81 112 ALA A C 1
ATOM 842 O O . ALA A 1 112 ? 1.991 3.720 30.212 1.00 69.81 112 ALA A O 1
ATOM 843 N N . ALA A 1 113 ? 0.013 3.897 31.253 1.00 67.56 113 ALA A N 1
ATOM 844 C CA . ALA A 1 113 ? 0.333 5.124 31.982 1.00 67.56 113 ALA A CA 1
ATOM 845 C C . ALA A 1 113 ? 1.113 4.886 33.289 1.00 67.56 113 ALA A C 1
ATOM 847 O O . ALA A 1 113 ? 1.779 5.804 33.753 1.00 67.56 113 ALA A O 1
ATOM 848 N N . LYS A 1 114 ? 1.029 3.689 33.889 1.00 67.56 114 LYS A N 1
ATOM 849 C CA . LYS A 1 114 ? 1.726 3.348 35.146 1.00 67.56 114 LYS A CA 1
ATOM 850 C C . LYS A 1 114 ? 3.199 2.983 34.940 1.00 67.56 114 LYS A C 1
ATOM 852 O O . LYS A 1 114 ? 3.986 3.115 35.871 1.00 67.56 114 LYS A O 1
ATOM 857 N N . ASP A 1 115 ? 3.572 2.556 33.737 1.00 65.75 115 ASP A N 1
ATOM 858 C CA . ASP A 1 115 ? 4.954 2.229 33.384 1.00 65.75 115 ASP A CA 1
ATOM 859 C C . ASP A 1 115 ? 5.702 3.514 32.965 1.00 65.75 115 ASP A C 1
ATOM 861 O O . ASP A 1 115 ? 5.932 3.805 31.787 1.00 65.75 115 ASP A O 1
ATOM 865 N N . GLU A 1 116 ? 6.026 4.340 33.961 1.00 62.38 116 GLU A N 1
ATOM 866 C CA . GLU A 1 116 ? 6.688 5.640 33.821 1.00 62.38 116 GLU A CA 1
ATOM 867 C C . GLU A 1 116 ? 8.132 5.490 33.307 1.00 62.38 116 GLU A C 1
ATOM 869 O O . GLU A 1 116 ? 9.083 5.298 34.063 1.00 62.38 116 GLU A O 1
ATOM 874 N N . GLY A 1 117 ? 8.316 5.600 31.990 1.00 70.81 117 GLY A N 1
ATOM 875 C CA . GLY A 1 117 ? 9.647 5.786 31.403 1.00 70.81 117 GLY A CA 1
ATOM 876 C C . GLY A 1 117 ? 9.707 5.722 29.881 1.00 70.81 117 GLY A C 1
ATOM 877 O O . GLY A 1 117 ? 10.521 6.415 29.274 1.00 70.81 117 GLY A O 1
ATOM 878 N N . TRP A 1 118 ? 8.819 4.956 29.242 1.00 65.44 118 TRP A N 1
ATOM 879 C CA . TRP A 1 118 ? 8.761 4.843 27.782 1.00 65.44 118 TRP A CA 1
ATOM 880 C C . TRP A 1 118 ? 7.307 4.778 27.319 1.00 65.44 118 TRP A C 1
ATOM 882 O O . TRP A 1 118 ? 6.597 3.815 27.586 1.00 65.44 118 TRP A O 1
ATOM 892 N N . THR A 1 119 ? 6.850 5.802 26.597 1.00 66.50 119 THR A N 1
ATOM 893 C CA . THR A 1 119 ? 5.500 5.798 26.022 1.00 66.50 119 THR A CA 1
ATOM 894 C C . THR A 1 119 ? 5.442 4.828 24.841 1.00 66.50 119 THR A C 1
ATOM 896 O O . THR A 1 119 ? 6.170 4.966 23.855 1.00 66.50 119 THR A O 1
ATOM 899 N N . VAL A 1 120 ? 4.559 3.830 24.918 1.00 66.69 120 VAL A N 1
ATOM 900 C CA . VAL A 1 120 ? 4.285 2.934 23.788 1.00 66.69 120 VAL A CA 1
ATOM 901 C C . VAL A 1 120 ? 3.574 3.741 22.702 1.00 66.69 120 VAL A C 1
ATOM 903 O O . VAL A 1 120 ? 2.422 4.147 22.855 1.00 66.69 120 VAL A O 1
ATOM 906 N N . VAL A 1 121 ? 4.257 3.974 21.578 1.00 70.88 121 VAL A N 1
ATOM 907 C CA . VAL A 1 121 ? 3.656 4.574 20.379 1.00 70.88 121 VAL A CA 1
ATOM 908 C C . VAL A 1 121 ? 2.624 3.598 19.819 1.00 70.88 121 VAL A C 1
ATOM 910 O O . VAL A 1 121 ? 2.944 2.677 19.065 1.00 70.88 121 VAL A O 1
ATOM 913 N N . VAL A 1 122 ? 1.356 3.797 20.177 1.00 67.62 122 VAL A N 1
ATOM 914 C CA . VAL A 1 122 ? 0.251 3.056 19.571 1.00 67.62 122 VAL A CA 1
ATOM 915 C C . VAL A 1 122 ? 0.093 3.560 18.139 1.00 67.62 122 VAL A C 1
ATOM 917 O O . VAL A 1 122 ? -0.350 4.684 17.894 1.00 67.62 122 VAL A O 1
ATOM 920 N N . SER A 1 123 ? 0.474 2.732 17.164 1.00 62.53 123 SER A N 1
ATOM 921 C CA . SER A 1 123 ? 0.220 3.031 15.754 1.00 62.53 123 SER A CA 1
ATOM 922 C C . SER A 1 123 ? -1.269 3.322 15.564 1.00 62.53 123 SER A C 1
ATOM 924 O O . SER A 1 123 ? -2.101 2.550 16.050 1.00 62.53 123 SER A O 1
ATOM 926 N N . LYS A 1 124 ? -1.611 4.405 14.846 1.00 60.84 124 LYS A N 1
ATOM 927 C CA . LYS A 1 124 ? -3.001 4.738 14.497 1.00 60.84 124 LYS A CA 1
ATOM 928 C C . LYS A 1 124 ? -3.716 3.468 14.039 1.00 60.84 124 LYS A C 1
ATOM 930 O O . LYS A 1 124 ? -3.234 2.791 13.131 1.00 60.84 124 LYS A O 1
ATOM 935 N N . ARG A 1 125 ? -4.841 3.154 14.691 1.00 61.50 125 ARG A N 1
ATOM 936 C CA . ARG A 1 125 ? -5.711 1.987 14.469 1.00 61.50 125 ARG A CA 1
ATOM 937 C C . ARG A 1 125 ? -6.254 1.995 13.032 1.00 61.50 125 ARG A C 1
ATOM 939 O O . ARG A 1 125 ? -7.397 2.354 12.790 1.00 61.50 125 ARG A O 1
ATOM 946 N N . GLY A 1 126 ? -5.400 1.678 12.063 1.00 53.84 126 GLY A N 1
ATOM 947 C CA . GLY A 1 126 ? -5.647 1.911 10.640 1.00 53.84 126 GLY A CA 1
ATOM 948 C C . GLY A 1 126 ? -5.939 0.652 9.833 1.00 53.84 126 GLY A C 1
ATOM 949 O O . GLY A 1 126 ? -6.273 0.752 8.657 1.00 53.84 126 GLY A O 1
ATOM 950 N N . ARG A 1 127 ? -5.828 -0.546 10.421 1.00 60.31 127 ARG A N 1
ATOM 951 C CA . ARG A 1 127 ? -6.141 -1.786 9.702 1.00 60.31 127 ARG A CA 1
ATOM 952 C C . ARG A 1 127 ? -6.496 -2.911 10.666 1.00 60.31 127 ARG A C 1
ATOM 954 O O . ARG A 1 127 ? -5.655 -3.327 11.458 1.00 60.31 127 ARG A O 1
ATOM 961 N N . LYS A 1 128 ? -7.731 -3.420 10.586 1.00 61.84 128 LYS A N 1
ATOM 962 C CA . LYS A 1 128 ? -8.103 -4.686 11.233 1.00 61.84 128 LYS A CA 1
ATOM 963 C C . LYS A 1 128 ? -7.206 -5.778 10.639 1.00 61.84 128 LYS A C 1
ATOM 965 O O . LYS A 1 128 ? -7.208 -5.982 9.423 1.00 61.84 128 LYS A O 1
ATOM 970 N N . LYS A 1 129 ? -6.372 -6.414 11.465 1.00 61.22 129 LYS A N 1
ATOM 971 C CA . LYS A 1 129 ? -5.623 -7.600 11.046 1.00 61.22 129 LYS A CA 1
ATOM 972 C C . LYS A 1 129 ? -6.612 -8.760 11.065 1.00 61.22 129 LYS A C 1
ATOM 974 O O . LYS A 1 129 ? -6.918 -9.283 12.127 1.00 61.22 129 LYS A O 1
ATOM 979 N N . ASN A 1 130 ? -7.146 -9.104 9.898 1.00 53.41 130 ASN A N 1
ATOM 980 C CA . ASN A 1 130 ? -7.918 -10.328 9.724 1.00 53.41 130 ASN A CA 1
ATOM 981 C C . ASN A 1 130 ? -6.911 -11.485 9.772 1.00 53.41 130 ASN A C 1
ATOM 983 O O . ASN A 1 130 ? -6.212 -11.756 8.790 1.00 53.41 130 ASN A O 1
ATOM 987 N N . ALA A 1 131 ? -6.742 -12.052 10.962 1.00 51.44 131 ALA A N 1
ATOM 988 C CA . ALA A 1 131 ? -6.060 -13.313 11.169 1.00 51.44 131 ALA A CA 1
ATOM 989 C C . ALA A 1 131 ? -7.156 -14.355 11.375 1.00 51.44 131 ALA A C 1
ATOM 991 O O . ALA A 1 131 ? -7.887 -14.287 12.361 1.00 51.44 131 ALA A O 1
ATOM 992 N N . ASP A 1 132 ? -7.293 -15.275 10.426 1.00 49.12 132 ASP A N 1
ATOM 993 C CA . ASP A 1 132 ? -8.118 -16.455 10.643 1.00 49.12 132 ASP A CA 1
ATOM 994 C C . ASP A 1 132 ? -7.404 -17.357 11.661 1.00 49.12 132 ASP A C 1
ATOM 996 O O . ASP A 1 132 ? -6.172 -17.335 11.766 1.00 49.12 132 ASP A O 1
ATOM 1000 N N . GLY A 1 133 ? -8.162 -18.148 12.426 1.00 59.38 133 GLY A N 1
ATOM 1001 C CA . GLY A 1 133 ? -7.664 -18.961 13.548 1.00 59.38 133 GLY A CA 1
ATOM 1002 C C . GLY A 1 133 ? -6.552 -19.974 13.219 1.00 59.38 133 GLY A C 1
ATOM 1003 O O . GLY A 1 133 ? -6.038 -20.609 14.131 1.00 59.38 133 GLY A O 1
ATOM 1004 N N . SER A 1 134 ? -6.145 -20.110 11.950 1.00 61.50 134 SER A N 1
ATOM 1005 C CA . SER A 1 134 ? -4.980 -20.898 11.521 1.00 61.50 134 SER A CA 1
ATOM 1006 C C . SER A 1 134 ? -3.665 -20.102 11.447 1.00 61.50 134 SER A C 1
ATOM 1008 O O . SER A 1 134 ? -2.650 -20.629 10.996 1.00 61.50 134 SER A O 1
ATOM 1010 N N . GLY A 1 135 ? -3.654 -18.827 11.855 1.00 60.34 135 GLY A N 1
ATOM 1011 C CA . GLY A 1 135 ? -2.443 -17.994 11.875 1.00 60.34 135 GLY A CA 1
A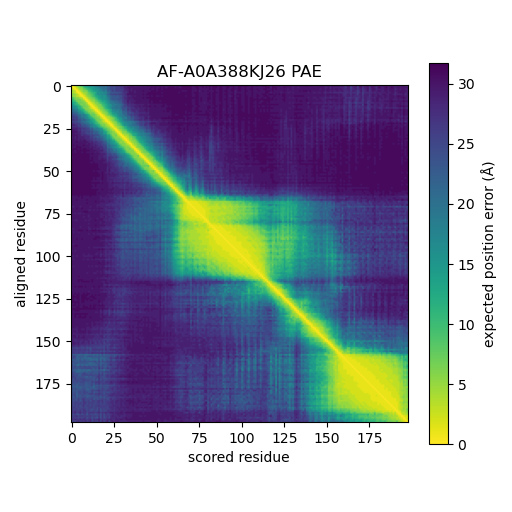TOM 1012 C C . GLY A 1 135 ? -2.001 -17.475 10.500 1.00 60.34 135 GLY A C 1
ATOM 1013 O O . GLY A 1 135 ? -1.056 -16.688 10.407 1.00 60.34 135 GLY A O 1
ATOM 1014 N N . ILE A 1 136 ? -2.703 -17.847 9.426 1.00 58.50 136 ILE A N 1
ATOM 1015 C CA . ILE A 1 136 ? -2.440 -17.348 8.076 1.00 58.50 136 ILE A CA 1
ATOM 1016 C C . ILE A 1 136 ? -3.182 -16.025 7.903 1.00 58.50 136 ILE A C 1
ATOM 1018 O O . ILE A 1 136 ? -4.391 -15.969 7.694 1.00 58.50 136 ILE A O 1
ATOM 1022 N N . THR A 1 137 ? -2.446 -14.920 8.003 1.00 56.91 137 THR A N 1
ATOM 1023 C CA . THR A 1 137 ? -3.016 -13.596 7.735 1.00 56.91 137 THR A CA 1
ATOM 1024 C C . THR A 1 137 ? -3.177 -13.391 6.227 1.00 56.91 137 THR A C 1
ATOM 1026 O O . THR A 1 137 ? -2.240 -13.611 5.458 1.00 56.91 137 THR A O 1
ATOM 1029 N N . VAL A 1 138 ? -4.327 -12.875 5.782 1.00 59.88 138 VAL A N 1
ATOM 1030 C CA . VAL A 1 138 ? -4.567 -12.500 4.366 1.00 59.88 138 VAL A CA 1
ATOM 1031 C C . VAL A 1 138 ? -3.530 -11.469 3.861 1.00 59.88 138 VAL A C 1
ATOM 1033 O O . VAL A 1 138 ? -3.277 -11.337 2.664 1.00 59.88 138 VAL A O 1
ATOM 1036 N N . GLY A 1 139 ? -2.852 -10.768 4.777 1.00 58.12 139 GLY A N 1
ATOM 1037 C CA . GLY A 1 139 ? -1.724 -9.883 4.481 1.00 58.12 139 GLY A CA 1
ATOM 1038 C C . GLY A 1 139 ? -0.432 -10.588 4.042 1.00 58.12 139 GLY A C 1
ATOM 1039 O O . GLY A 1 139 ? 0.374 -9.952 3.370 1.00 58.12 139 GLY A O 1
ATOM 1040 N N . ALA A 1 140 ? -0.232 -11.872 4.349 1.00 59.81 140 ALA A N 1
ATOM 1041 C CA . ALA A 1 140 ? 0.978 -12.605 3.959 1.00 59.81 140 ALA A CA 1
ATOM 1042 C C . ALA A 1 140 ? 1.071 -12.803 2.433 1.00 59.81 140 ALA A C 1
ATOM 1044 O O . ALA A 1 140 ? 2.134 -12.632 1.840 1.00 59.81 140 ALA A O 1
ATOM 1045 N N . VAL A 1 141 ? -0.062 -13.052 1.767 1.00 59.75 141 VAL A N 1
ATOM 1046 C CA . VAL A 1 141 ? -0.128 -13.143 0.295 1.00 59.75 141 VAL A CA 1
ATOM 1047 C C . VAL A 1 141 ? 0.111 -11.774 -0.355 1.00 59.75 141 VAL A C 1
ATOM 1049 O O . VAL A 1 141 ? 0.716 -11.676 -1.422 1.00 59.75 141 VAL A O 1
ATOM 1052 N N . ALA A 1 142 ? -0.321 -10.694 0.303 1.00 59.41 142 ALA A N 1
ATOM 1053 C CA . ALA A 1 142 ? -0.014 -9.338 -0.135 1.00 59.41 142 ALA A CA 1
ATOM 1054 C C . ALA A 1 142 ? 1.467 -8.981 0.073 1.00 59.41 142 ALA A C 1
ATOM 1056 O O . ALA A 1 142 ? 2.004 -8.243 -0.741 1.00 59.41 142 ALA A O 1
ATOM 1057 N N . ALA A 1 143 ? 2.139 -9.519 1.097 1.00 59.66 143 ALA A N 1
ATOM 1058 C CA . ALA A 1 143 ? 3.569 -9.300 1.326 1.00 59.66 143 ALA A CA 1
ATOM 1059 C C . ALA A 1 143 ? 4.439 -9.886 0.200 1.00 59.66 143 ALA A C 1
ATOM 1061 O O . ALA A 1 143 ? 5.403 -9.249 -0.214 1.00 59.66 143 ALA A O 1
ATOM 1062 N N . LEU A 1 144 ? 4.050 -11.040 -0.359 1.00 61.25 144 LEU A N 1
ATOM 1063 C CA . LEU A 1 144 ? 4.718 -11.623 -1.529 1.00 61.25 144 LEU A CA 1
ATOM 1064 C C . LEU A 1 144 ? 4.570 -10.738 -2.776 1.00 61.25 144 LEU A C 1
ATOM 1066 O O . LEU A 1 144 ? 5.546 -10.499 -3.472 1.00 61.25 144 LEU A O 1
ATOM 1070 N N . LYS A 1 145 ? 3.379 -10.173 -3.020 1.00 59.94 145 LYS A N 1
ATOM 1071 C CA . LYS A 1 145 ? 3.166 -9.193 -4.107 1.00 59.94 145 LYS A CA 1
ATOM 1072 C C . LYS A 1 145 ? 3.793 -7.826 -3.819 1.00 59.94 145 LYS A C 1
ATOM 1074 O O . LYS A 1 145 ? 4.134 -7.100 -4.745 1.00 59.94 145 LYS A O 1
ATOM 1079 N N . ALA A 1 146 ? 3.955 -7.469 -2.547 1.00 57.97 146 ALA A N 1
ATOM 1080 C CA . ALA A 1 146 ? 4.592 -6.226 -2.134 1.00 57.97 146 ALA A CA 1
ATOM 1081 C C . ALA A 1 146 ? 6.118 -6.252 -2.316 1.00 57.97 146 ALA A C 1
ATOM 1083 O O . ALA A 1 146 ? 6.733 -5.189 -2.377 1.00 57.97 146 ALA A O 1
ATOM 1084 N N . ALA A 1 147 ? 6.726 -7.438 -2.444 1.00 59.34 147 ALA A N 1
ATOM 1085 C CA . ALA A 1 147 ? 8.137 -7.581 -2.792 1.00 59.34 147 ALA A CA 1
ATOM 1086 C C . ALA A 1 147 ? 8.449 -7.082 -4.218 1.00 59.34 147 ALA A C 1
ATOM 1088 O O . ALA A 1 147 ? 9.530 -6.550 -4.449 1.00 59.34 147 ALA A O 1
ATOM 1089 N N . ASP A 1 148 ? 7.486 -7.143 -5.142 1.00 59.44 148 ASP A N 1
ATOM 1090 C CA . ASP A 1 148 ? 7.620 -6.543 -6.480 1.00 59.44 148 ASP A CA 1
ATOM 1091 C C . ASP A 1 148 ? 7.331 -5.032 -6.475 1.00 59.44 148 ASP A C 1
ATOM 1093 O O . ASP A 1 148 ? 7.710 -4.299 -7.389 1.00 59.44 148 ASP A O 1
ATOM 1097 N N . THR A 1 149 ? 6.681 -4.537 -5.418 1.00 58.16 149 THR A N 1
ATOM 1098 C CA . THR A 1 149 ? 6.390 -3.115 -5.193 1.00 58.16 149 THR A CA 1
ATOM 1099 C C . THR A 1 149 ? 7.229 -2.541 -4.057 1.00 58.16 149 THR A C 1
ATOM 1101 O O . THR A 1 149 ? 6.755 -1.666 -3.323 1.00 58.16 149 THR A O 1
ATOM 1104 N N . GLN A 1 150 ? 8.459 -3.029 -3.867 1.00 63.91 150 GLN A N 1
ATOM 1105 C CA . GLN A 1 150 ? 9.386 -2.356 -2.964 1.00 63.91 150 GLN A CA 1
ATOM 1106 C C . GLN A 1 150 ? 9.495 -0.893 -3.405 1.00 63.91 150 GLN A C 1
ATOM 1108 O O . GLN A 1 150 ? 9.561 -0.622 -4.612 1.00 63.91 150 GLN A O 1
ATOM 1113 N N . PRO A 1 151 ? 9.467 0.072 -2.468 1.00 60.69 151 PRO A N 1
ATOM 1114 C CA . PRO A 1 151 ? 9.653 1.464 -2.824 1.00 60.69 151 PRO A CA 1
ATOM 1115 C C . PRO A 1 151 ? 10.989 1.547 -3.552 1.00 60.69 151 PRO A C 1
ATOM 1117 O O . PRO A 1 151 ? 12.028 1.247 -2.961 1.00 60.69 151 PRO A O 1
ATOM 1120 N N . LYS A 1 152 ? 10.947 1.897 -4.847 1.00 64.44 152 LYS A N 1
ATOM 1121 C CA . LYS A 1 152 ? 12.149 2.148 -5.644 1.00 64.44 152 LYS A CA 1
ATOM 1122 C C . LYS A 1 152 ? 13.072 2.978 -4.766 1.00 64.44 152 LYS A C 1
ATOM 1124 O O . LYS A 1 152 ? 12.641 4.015 -4.251 1.00 64.44 152 LYS A O 1
ATOM 1129 N N . ALA A 1 153 ? 14.273 2.462 -4.501 1.00 63.56 153 ALA A N 1
ATOM 1130 C CA . ALA A 1 153 ? 15.222 3.141 -3.638 1.00 63.56 153 ALA A CA 1
ATOM 1131 C C . ALA A 1 153 ? 15.294 4.604 -4.088 1.00 63.56 153 ALA A C 1
ATOM 1133 O O . ALA A 1 153 ? 15.345 4.874 -5.285 1.00 63.56 153 ALA A O 1
ATOM 1134 N N . LYS A 1 154 ? 15.222 5.544 -3.139 1.00 61.31 154 LYS A N 1
ATOM 1135 C CA . LYS A 1 154 ? 15.027 6.988 -3.384 1.00 61.31 154 LYS A CA 1
ATOM 1136 C C . LYS A 1 154 ? 16.188 7.661 -4.141 1.00 61.31 154 LYS A C 1
ATOM 1138 O O . LYS A 1 154 ? 16.295 8.883 -4.129 1.00 61.31 154 LYS A O 1
ATOM 1143 N N . HIS A 1 155 ? 17.076 6.891 -4.760 1.00 67.62 155 HIS A N 1
ATOM 1144 C CA . HIS A 1 155 ? 18.024 7.407 -5.722 1.00 67.62 155 HIS A CA 1
ATOM 1145 C C . HIS A 1 155 ? 17.309 7.515 -7.073 1.00 67.62 155 HIS A C 1
ATOM 1147 O O . HIS A 1 155 ? 16.851 6.530 -7.649 1.00 67.62 155 HIS A O 1
ATOM 1153 N N . LEU A 1 156 ? 17.179 8.741 -7.574 1.00 73.69 156 LEU A N 1
ATOM 1154 C CA . LEU A 1 156 ? 16.789 8.960 -8.958 1.00 73.69 156 LEU A CA 1
ATOM 1155 C C . LEU A 1 156 ? 17.967 8.476 -9.814 1.00 73.69 156 LEU A C 1
ATOM 1157 O O . LEU A 1 156 ? 18.987 9.159 -9.894 1.00 73.69 156 LEU A O 1
ATOM 1161 N N . SER A 1 157 ? 17.847 7.300 -10.432 1.00 68.06 157 SER A N 1
ATOM 1162 C CA . SER A 1 157 ? 18.840 6.776 -11.385 1.00 68.06 157 SER A CA 1
ATOM 1163 C C . SER A 1 157 ? 19.068 7.710 -12.585 1.00 68.06 157 SER A C 1
ATOM 1165 O O . SER A 1 157 ? 20.057 7.562 -13.291 1.00 68.06 157 SER A O 1
ATOM 1167 N N . ASP A 1 158 ? 18.188 8.704 -12.758 1.00 80.19 158 ASP A N 1
ATOM 1168 C CA . ASP A 1 158 ? 18.162 9.670 -13.858 1.00 80.19 158 ASP A CA 1
ATOM 1169 C C . ASP A 1 158 ? 18.127 11.133 -13.375 1.00 80.19 158 ASP A C 1
ATOM 1171 O O . ASP A 1 158 ? 17.447 11.975 -13.970 1.00 80.19 158 ASP A O 1
ATOM 1175 N N . PHE A 1 159 ? 18.809 11.457 -12.272 1.00 84.50 159 PHE A N 1
ATOM 1176 C CA . PHE A 1 159 ? 18.860 12.825 -11.740 1.00 84.50 159 PHE A CA 1
ATOM 1177 C C . PHE A 1 159 ? 19.369 13.851 -12.765 1.00 84.50 159 PHE A C 1
ATOM 1179 O O . PHE A 1 159 ? 18.858 14.970 -12.844 1.00 84.50 159 PHE A O 1
ATOM 1186 N N . TYR A 1 160 ? 20.354 13.481 -13.584 1.00 90.69 160 TYR A N 1
ATOM 1187 C CA . TYR A 1 160 ? 20.963 14.403 -14.532 1.00 90.69 160 TYR A CA 1
ATOM 1188 C C . TYR A 1 160 ? 20.547 14.136 -15.977 1.00 90.69 160 TYR A C 1
ATOM 1190 O O . TYR A 1 160 ? 20.525 13.010 -16.468 1.00 90.69 160 TYR A O 1
ATOM 1198 N N . ARG A 1 161 ? 20.355 15.217 -16.743 1.00 90.69 161 ARG A N 1
ATOM 1199 C CA . ARG A 1 161 ? 20.020 15.131 -18.176 1.00 90.69 161 ARG A CA 1
ATOM 1200 C C . ARG A 1 161 ? 21.094 14.446 -19.028 1.00 90.69 161 ARG A C 1
ATOM 1202 O O . ARG A 1 161 ? 20.789 14.012 -20.138 1.00 90.69 161 ARG A O 1
ATOM 1209 N N . PHE A 1 162 ? 22.351 14.397 -18.576 1.00 93.56 162 PHE A N 1
ATOM 1210 C CA . PHE A 1 162 ? 23.402 13.670 -19.293 1.00 93.56 162 PHE A CA 1
ATOM 1211 C C . PHE A 1 162 ? 23.220 12.150 -19.184 1.00 93.56 162 PHE A C 1
ATOM 1213 O O . PHE A 1 162 ? 23.392 11.490 -20.199 1.00 93.56 162 PHE A O 1
ATOM 1220 N N . GLN A 1 163 ? 22.726 11.628 -18.051 1.00 92.31 163 GLN A N 1
ATOM 1221 C CA . GLN A 1 163 ? 22.454 10.194 -17.854 1.00 92.31 163 GLN A CA 1
ATOM 1222 C C . GLN A 1 163 ? 21.444 9.690 -18.892 1.00 92.31 163 GLN A C 1
ATOM 1224 O O . GLN A 1 163 ? 21.699 8.733 -19.615 1.00 92.31 163 GLN A O 1
ATOM 1229 N N . GLN A 1 164 ? 20.350 10.433 -19.088 1.00 91.25 164 GLN A N 1
ATOM 1230 C CA . GLN A 1 164 ? 19.337 10.102 -20.097 1.00 91.25 164 GLN A CA 1
ATOM 1231 C C . GLN A 1 164 ? 19.837 10.248 -21.543 1.00 91.25 164 GLN A C 1
ATOM 1233 O O . GLN A 1 164 ? 19.294 9.621 -22.456 1.00 91.25 164 GLN A O 1
ATOM 1238 N N . ARG A 1 165 ? 20.804 11.139 -21.802 1.00 95.38 165 ARG A N 1
ATOM 1239 C CA . ARG A 1 165 ? 21.406 11.293 -23.140 1.00 95.38 165 ARG A CA 1
ATOM 1240 C C . ARG A 1 165 ? 22.385 10.161 -23.429 1.00 95.38 165 ARG A C 1
ATOM 1242 O O . ARG A 1 165 ? 22.373 9.639 -24.539 1.00 95.38 165 ARG A O 1
ATOM 1249 N N . GLU A 1 166 ? 23.188 9.776 -22.446 1.00 95.00 166 GLU A N 1
ATOM 1250 C CA . GLU A 1 166 ? 24.117 8.652 -22.536 1.00 95.00 166 GLU A CA 1
ATOM 1251 C C . GLU A 1 166 ? 23.376 7.327 -22.671 1.00 95.00 166 GLU A C 1
ATOM 1253 O O . GLU A 1 166 ? 23.697 6.568 -23.577 1.00 95.00 166 GLU A O 1
ATOM 1258 N N . ALA A 1 167 ? 22.320 7.094 -21.886 1.00 94.50 167 ALA A N 1
ATOM 1259 C CA . ALA A 1 167 ? 21.482 5.902 -22.007 1.00 94.50 167 ALA A CA 1
ATOM 1260 C C . ALA A 1 167 ? 20.923 5.739 -23.432 1.00 94.50 167 ALA A C 1
ATOM 1262 O O . ALA A 1 167 ? 21.129 4.706 -24.066 1.00 94.50 167 ALA A O 1
ATOM 1263 N N . ARG A 1 168 ? 20.323 6.800 -23.992 1.00 95.44 168 ARG A N 1
ATOM 1264 C CA . ARG A 1 168 ? 19.825 6.803 -25.381 1.00 95.44 168 ARG A CA 1
ATOM 1265 C C . ARG A 1 168 ? 20.936 6.608 -26.412 1.00 95.44 168 ARG A C 1
ATOM 1267 O O . ARG A 1 168 ? 20.736 5.942 -27.423 1.00 95.44 168 ARG A O 1
ATOM 1274 N N . ARG A 1 169 ? 22.114 7.199 -26.190 1.00 97.19 169 ARG A N 1
ATOM 1275 C CA . ARG A 1 169 ? 23.272 7.005 -27.075 1.00 97.19 169 ARG A CA 1
ATOM 1276 C C . ARG A 1 169 ? 23.736 5.548 -27.045 1.00 97.19 169 ARG A C 1
ATOM 1278 O O . ARG A 1 169 ? 24.002 4.992 -28.106 1.00 97.19 169 ARG A O 1
ATOM 1285 N N . ASN A 1 170 ? 23.830 4.954 -25.861 1.00 97.06 170 ASN A N 1
ATOM 1286 C CA . ASN A 1 170 ? 24.273 3.577 -25.670 1.00 97.06 170 ASN A CA 1
ATOM 1287 C C . ASN A 1 170 ? 23.296 2.596 -26.321 1.00 97.06 170 ASN A C 1
ATOM 1289 O O . ASN A 1 170 ? 23.733 1.723 -27.063 1.00 97.06 170 ASN A O 1
ATOM 1293 N N . GLU A 1 171 ? 21.990 2.816 -26.161 1.00 97.12 171 GLU A N 1
ATOM 1294 C CA . GLU A 1 171 ? 20.948 2.041 -26.843 1.00 97.12 171 GLU A CA 1
ATOM 1295 C C . GLU A 1 171 ? 21.091 2.114 -28.376 1.00 97.12 171 GLU A C 1
ATOM 1297 O O . GLU A 1 171 ? 21.099 1.092 -29.063 1.00 97.12 171 GLU A O 1
ATOM 1302 N N . LEU A 1 172 ? 21.299 3.313 -28.935 1.00 97.81 172 LEU A N 1
ATOM 1303 C CA . LEU A 1 172 ? 21.533 3.478 -30.375 1.00 97.81 172 LEU A CA 1
ATOM 1304 C C . LEU A 1 172 ? 22.821 2.793 -30.856 1.00 97.81 172 LEU A C 1
ATOM 1306 O O . LEU A 1 172 ? 22.861 2.283 -31.978 1.00 97.81 172 LEU A O 1
ATOM 1310 N N . LEU A 1 173 ? 23.882 2.804 -30.048 1.00 97.81 173 LEU A N 1
ATOM 1311 C CA . LEU A 1 173 ? 25.135 2.116 -30.368 1.00 97.81 173 LEU A CA 1
ATOM 1312 C C . LEU A 1 173 ? 24.951 0.597 -30.363 1.00 97.81 173 LEU A C 1
ATOM 1314 O O . LEU A 1 173 ? 25.406 -0.069 -31.292 1.00 97.81 173 LEU A O 1
ATOM 1318 N N . GLU A 1 174 ? 24.238 0.064 -29.376 1.00 97.75 174 GLU A N 1
ATOM 1319 C CA . GLU A 1 174 ? 23.922 -1.360 -29.285 1.00 97.75 174 GLU A CA 1
ATOM 1320 C C . GLU A 1 174 ? 23.080 -1.829 -30.481 1.00 97.75 174 GLU A C 1
ATOM 1322 O O . GLU A 1 174 ? 23.384 -2.850 -31.102 1.00 97.75 174 GLU A O 1
ATOM 1327 N N . LEU A 1 175 ? 22.066 -1.049 -30.871 1.00 98.06 175 LEU A N 1
ATOM 1328 C CA . LEU A 1 175 ? 21.242 -1.337 -32.048 1.00 98.06 175 LEU A CA 1
ATOM 1329 C C . LEU A 1 175 ? 22.061 -1.345 -33.344 1.00 98.06 175 LEU A C 1
ATOM 1331 O O . LEU A 1 175 ? 21.867 -2.220 -34.189 1.00 98.06 175 LEU A O 1
ATOM 1335 N N . ARG A 1 176 ? 23.001 -0.405 -33.504 1.00 97.75 176 ARG A N 1
ATOM 1336 C CA . ARG A 1 176 ? 23.914 -0.386 -34.660 1.00 97.75 176 ARG A CA 1
ATOM 1337 C C . ARG A 1 176 ? 24.814 -1.615 -34.686 1.00 97.75 176 ARG A C 1
ATOM 1339 O O . ARG A 1 176 ? 24.953 -2.223 -35.743 1.00 97.75 176 ARG A O 1
ATOM 1346 N N . HIS A 1 177 ? 25.368 -2.003 -33.539 1.00 98.31 177 HIS A N 1
ATOM 1347 C CA . HIS A 1 177 ? 26.203 -3.197 -33.427 1.00 98.31 177 HIS A CA 1
ATOM 1348 C C . HIS A 1 177 ? 25.434 -4.461 -33.837 1.00 98.31 177 HIS A C 1
ATOM 1350 O O . HIS A 1 177 ? 25.871 -5.191 -34.726 1.00 98.31 177 HIS A O 1
ATOM 1356 N N . LYS A 1 178 ? 24.234 -4.663 -33.275 1.00 98.19 178 LYS A N 1
ATOM 1357 C CA . LYS A 1 178 ? 23.339 -5.778 -33.634 1.00 98.19 178 LYS A CA 1
ATOM 1358 C C . LYS A 1 178 ? 22.999 -5.783 -35.127 1.00 98.19 178 LYS A C 1
ATOM 1360 O O . LYS A 1 178 ? 23.066 -6.820 -35.783 1.00 98.19 178 LYS A O 1
ATOM 1365 N N . PHE A 1 179 ? 22.704 -4.616 -35.696 1.00 98.38 179 PHE A N 1
ATOM 1366 C CA . PHE A 1 179 ? 22.406 -4.495 -37.122 1.00 98.38 179 PHE A CA 1
ATOM 1367 C C . PHE A 1 179 ? 23.603 -4.855 -38.014 1.00 98.38 179 PHE A C 1
ATOM 1369 O O . PHE A 1 179 ? 23.432 -5.490 -39.055 1.00 98.38 179 PHE A O 1
ATOM 1376 N N . GLU A 1 180 ? 24.822 -4.472 -37.629 1.00 98.06 180 GLU A N 1
ATOM 1377 C CA . GLU A 1 180 ? 26.035 -4.852 -38.356 1.00 98.06 180 GLU A CA 1
ATOM 1378 C C . GLU A 1 180 ? 26.293 -6.358 -38.301 1.00 98.06 180 GLU A C 1
ATOM 1380 O O . GLU A 1 180 ? 26.633 -6.957 -39.326 1.00 98.06 180 GLU A O 1
ATOM 1385 N N . GLU A 1 181 ? 26.101 -6.985 -37.140 1.00 98.19 181 GLU A N 1
ATOM 1386 C CA . GLU A 1 181 ? 26.178 -8.440 -37.004 1.00 98.19 181 GLU A CA 1
ATOM 1387 C C . GLU A 1 181 ? 25.179 -9.142 -37.921 1.00 98.19 181 GLU A C 1
ATOM 1389 O O . GLU A 1 181 ? 25.548 -10.058 -38.661 1.00 98.19 181 GLU A O 1
ATOM 1394 N N . ASP A 1 182 ? 23.927 -8.696 -37.920 1.00 97.88 182 ASP A N 1
ATOM 1395 C CA . ASP A 1 182 ? 22.880 -9.300 -38.735 1.00 97.88 182 ASP A CA 1
ATOM 1396 C C . ASP A 1 182 ? 23.108 -9.050 -40.226 1.00 97.88 182 ASP A C 1
ATOM 1398 O O . ASP A 1 182 ? 22.966 -9.969 -41.037 1.00 97.88 182 ASP A O 1
ATOM 1402 N N . ARG A 1 183 ? 23.591 -7.862 -40.607 1.00 97.75 183 ARG A N 1
ATOM 1403 C CA . ARG A 1 183 ? 24.041 -7.585 -41.977 1.00 97.75 183 ARG A CA 1
ATOM 1404 C C . ARG A 1 183 ? 25.147 -8.561 -42.394 1.00 97.75 183 ARG A C 1
ATOM 1406 O O . ARG A 1 183 ? 25.085 -9.100 -43.502 1.00 97.75 183 ARG A O 1
ATOM 1413 N N . ARG A 1 184 ? 26.131 -8.827 -41.525 1.00 97.44 184 ARG A N 1
ATOM 1414 C CA . ARG A 1 184 ? 27.205 -9.806 -41.783 1.00 97.44 184 ARG A CA 1
ATOM 1415 C C . ARG A 1 184 ? 26.649 -11.228 -41.916 1.00 97.44 184 ARG A C 1
ATOM 1417 O O . ARG A 1 184 ? 27.058 -11.945 -42.829 1.00 97.44 184 ARG A O 1
ATOM 1424 N N . LYS A 1 185 ? 25.706 -11.642 -41.062 1.00 97.44 185 LYS A N 1
ATOM 1425 C CA . LYS A 1 185 ? 25.041 -12.961 -41.144 1.00 97.44 185 LYS A CA 1
ATOM 1426 C C . LYS A 1 185 ? 24.269 -13.117 -42.456 1.00 97.44 185 LYS A C 1
ATOM 1428 O O . LYS A 1 185 ? 24.460 -14.104 -43.163 1.00 97.44 185 LYS A O 1
ATOM 1433 N N . ILE A 1 186 ? 23.459 -12.124 -42.826 1.00 96.50 186 ILE A N 1
ATOM 1434 C CA . ILE A 1 186 ? 22.680 -12.131 -44.072 1.00 96.50 186 ILE A CA 1
ATOM 1435 C C . ILE A 1 186 ? 23.605 -12.163 -45.290 1.00 96.50 186 ILE A C 1
ATOM 1437 O O . ILE A 1 186 ? 23.330 -12.898 -46.235 1.00 96.50 186 ILE A O 1
ATOM 1441 N N . ALA A 1 187 ? 24.710 -11.413 -45.280 1.00 96.12 187 ALA A N 1
ATOM 1442 C CA . ALA A 1 187 ? 25.691 -11.450 -46.363 1.00 96.12 187 ALA A CA 1
ATOM 1443 C C . ALA A 1 187 ? 26.293 -12.855 -46.541 1.00 96.12 187 ALA A C 1
ATOM 1445 O O . ALA A 1 187 ? 26.341 -13.353 -47.665 1.00 96.12 187 ALA A O 1
ATOM 1446 N N . LYS A 1 188 ? 26.661 -13.530 -45.441 1.00 95.69 188 LYS A N 1
ATOM 1447 C CA . LYS A 1 188 ? 27.137 -14.925 -45.468 1.00 95.69 188 LYS A CA 1
ATOM 1448 C C . LYS A 1 188 ? 26.078 -15.881 -46.025 1.00 95.69 188 LYS A C 1
ATOM 1450 O O . LYS A 1 188 ? 26.394 -16.691 -46.891 1.00 95.69 188 LYS A O 1
ATOM 1455 N N . LEU A 1 189 ? 24.823 -15.761 -45.584 1.00 94.44 189 LEU A N 1
ATOM 1456 C CA . LEU A 1 189 ? 23.716 -16.589 -46.084 1.00 94.44 189 LEU A CA 1
ATOM 1457 C C . LEU A 1 189 ? 23.449 -16.357 -47.573 1.00 94.44 189 LEU A C 1
ATOM 1459 O O . LEU A 1 189 ? 23.264 -17.314 -48.319 1.00 94.44 189 LEU A O 1
ATOM 1463 N N . LYS A 1 190 ? 23.461 -15.097 -48.021 1.00 92.75 190 LYS A N 1
ATOM 1464 C CA . LYS A 1 190 ? 23.303 -14.746 -49.437 1.00 92.75 190 LYS A CA 1
ATOM 1465 C C . LYS A 1 190 ? 24.434 -15.318 -50.288 1.00 92.75 190 LYS A C 1
ATOM 1467 O O . LYS A 1 190 ? 24.145 -15.856 -51.348 1.00 92.75 190 LYS A O 1
ATOM 1472 N N . ALA A 1 191 ? 25.678 -15.242 -49.814 1.00 93.12 191 ALA A N 1
ATOM 1473 C CA . ALA A 1 191 ? 26.832 -15.812 -50.507 1.00 93.12 191 ALA A CA 1
ATOM 1474 C C . ALA A 1 191 ? 26.780 -17.349 -50.567 1.00 93.12 191 ALA A C 1
ATOM 1476 O O . ALA A 1 191 ? 27.118 -17.938 -51.588 1.00 93.12 191 ALA A O 1
ATOM 1477 N N . ALA A 1 192 ? 26.317 -18.005 -49.498 1.00 92.06 192 ALA A N 1
ATOM 1478 C CA . ALA A 1 192 ? 26.143 -19.458 -49.461 1.00 92.06 192 ALA A CA 1
ATOM 1479 C C . ALA A 1 192 ? 24.940 -19.949 -50.291 1.00 92.06 192 ALA A C 1
ATOM 1481 O O . ALA A 1 192 ? 24.877 -21.125 -50.663 1.00 92.06 192 ALA A O 1
ATOM 1482 N N . ARG A 1 193 ? 23.963 -19.078 -50.578 1.00 90.25 193 ARG A N 1
ATOM 1483 C CA . ARG A 1 193 ? 22.745 -19.456 -51.297 1.00 90.25 193 ARG A CA 1
ATOM 1484 C C . ARG A 1 193 ? 23.052 -19.732 -52.768 1.00 90.25 193 ARG A C 1
ATOM 1486 O O . ARG A 1 193 ? 23.303 -18.821 -53.550 1.00 90.25 193 ARG A O 1
ATOM 1493 N N . LYS A 1 194 ? 22.915 -20.993 -53.174 1.00 82.06 194 LYS A N 1
ATOM 1494 C CA . LYS A 1 194 ? 22.932 -21.406 -54.584 1.00 82.06 194 LYS A CA 1
ATOM 1495 C C . LYS A 1 194 ? 21.538 -21.207 -55.179 1.00 82.06 194 LYS A C 1
ATOM 1497 O O . LYS A 1 194 ? 20.666 -22.058 -55.027 1.00 82.06 194 LYS A O 1
ATOM 1502 N N . PHE A 1 195 ? 21.306 -20.039 -55.770 1.00 85.31 195 PHE A N 1
ATOM 1503 C CA . PHE A 1 195 ? 20.027 -19.695 -56.390 1.00 85.31 195 PHE A CA 1
ATOM 1504 C C . PHE A 1 195 ? 19.768 -20.577 -57.623 1.00 85.31 195 PHE A C 1
ATOM 1506 O O . PHE A 1 195 ? 20.602 -20.628 -58.523 1.00 85.31 195 PHE A O 1
ATOM 1513 N N . LYS A 1 196 ? 18.625 -21.272 -57.645 1.00 84.88 196 LYS A N 1
ATOM 1514 C CA . LYS A 1 196 ? 18.134 -22.062 -58.782 1.00 84.88 196 LYS A CA 1
ATOM 1515 C C . LYS A 1 196 ? 16.901 -21.348 -59.361 1.00 84.88 196 LYS A C 1
ATOM 1517 O O . LYS A 1 196 ? 15.865 -21.369 -58.702 1.00 84.88 196 LYS A O 1
ATOM 1522 N N . PRO A 1 197 ? 17.045 -20.625 -60.485 1.00 87.19 197 PRO A N 1
ATOM 1523 C CA . PRO A 1 197 ? 15.999 -19.750 -61.026 1.00 87.19 197 PRO A CA 1
ATOM 1524 C C . PRO A 1 197 ? 14.920 -20.439 -61.875 1.00 87.19 197 PRO A C 1
ATOM 1526 O O . PRO A 1 197 ? 13.952 -19.772 -62.226 1.00 87.19 197 PRO A O 1
ATOM 1529 N N . TYR A 1 198 ? 15.076 -21.722 -62.200 1.00 83.38 198 TYR A N 1
ATOM 1530 C CA . TYR A 1 198 ? 14.118 -22.524 -62.963 1.00 83.38 198 TYR A CA 1
ATOM 1531 C C . TYR A 1 198 ? 13.823 -23.818 -62.212 1.00 83.38 198 TYR A C 1
ATOM 1533 O O . TYR A 1 198 ? 14.771 -24.329 -61.560 1.00 83.38 198 TYR A O 1
#

InterPro domains:
  IPR024326 Ribosomal RNA-processing protein 7, C-terminal domain [PF12923] (78-198)
  IPR040446 Ribosomal RNA-processing protein 7 [PTHR13191] (15-198)

pLDDT: mean 70.28, std 21.05, range [31.67, 98.38]